Protein AF-A0A9R1UCQ1-F1 (afdb_monomer)

Structure (mmCIF, N/CA/C/O backbone):
data_AF-A0A9R1UCQ1-F1
#
_entry.id   AF-A0A9R1UCQ1-F1
#
loop_
_atom_site.group_PDB
_atom_site.id
_atom_site.type_symbol
_atom_site.label_atom_id
_atom_site.label_alt_id
_atom_site.label_comp_id
_atom_site.label_asym_id
_atom_site.label_entity_id
_atom_site.label_seq_id
_atom_site.pdbx_PDB_ins_code
_atom_site.Cartn_x
_atom_site.Cartn_y
_atom_site.Cartn_z
_atom_site.occupancy
_atom_site.B_iso_or_equiv
_atom_site.auth_seq_id
_atom_site.auth_comp_id
_atom_site.auth_asym_id
_atom_site.auth_atom_id
_atom_site.pdbx_PDB_model_num
ATOM 1 N N . MET A 1 1 ? -27.120 -21.779 1.676 1.00 59.72 1 MET A N 1
ATOM 2 C CA . MET A 1 1 ? -26.169 -20.753 1.210 1.00 59.72 1 MET A CA 1
ATOM 3 C C . MET A 1 1 ? -25.758 -19.970 2.433 1.00 59.72 1 MET A C 1
ATOM 5 O O . MET A 1 1 ? -26.632 -19.374 3.053 1.00 59.72 1 MET A O 1
ATOM 9 N N . ASP A 1 2 ? -24.491 -20.037 2.820 1.00 79.06 2 ASP A N 1
ATOM 10 C CA . ASP A 1 2 ? -23.986 -19.223 3.922 1.00 79.06 2 ASP A CA 1
ATOM 11 C C . ASP A 1 2 ? -23.854 -17.773 3.457 1.00 79.06 2 ASP A C 1
ATOM 13 O O . ASP A 1 2 ? -23.303 -17.497 2.391 1.00 79.06 2 ASP A O 1
ATOM 17 N N . CYS A 1 3 ? -24.409 -16.843 4.234 1.00 79.50 3 CYS A N 1
ATOM 18 C CA . CYS A 1 3 ? -24.223 -15.419 3.990 1.00 79.50 3 CYS A CA 1
ATOM 19 C C . CYS A 1 3 ? -22.744 -15.077 4.239 1.00 79.50 3 CYS A C 1
ATOM 21 O O . CYS A 1 3 ? -22.217 -15.468 5.288 1.00 79.50 3 CYS A O 1
ATOM 23 N N . PRO A 1 4 ? -22.058 -14.369 3.323 1.00 87.38 4 PRO A N 1
ATOM 24 C CA . PRO A 1 4 ? -20.658 -14.020 3.516 1.00 87.38 4 PRO A CA 1
ATOM 25 C C . PRO A 1 4 ? -20.494 -13.200 4.796 1.00 87.38 4 PRO A C 1
ATOM 27 O O . PRO A 1 4 ? -21.203 -12.215 5.013 1.00 87.38 4 PRO A O 1
ATOM 30 N N . ARG A 1 5 ? -19.549 -13.613 5.644 1.00 91.69 5 ARG A N 1
ATOM 31 C CA . ARG A 1 5 ? -19.181 -12.884 6.858 1.00 91.69 5 ARG A CA 1
ATOM 32 C C . ARG A 1 5 ? -18.074 -11.902 6.522 1.00 91.69 5 ARG A C 1
ATOM 34 O O . ARG A 1 5 ? -16.952 -12.294 6.223 1.00 91.69 5 ARG A O 1
ATOM 41 N N . TYR A 1 6 ? -18.405 -10.623 6.575 1.00 92.56 6 TYR A N 1
ATOM 42 C CA . TYR A 1 6 ? -17.470 -9.528 6.366 1.00 92.56 6 TYR A CA 1
ATOM 43 C C . TYR A 1 6 ? -17.607 -8.458 7.449 1.00 92.56 6 TYR A C 1
ATOM 45 O O . TYR A 1 6 ? -18.651 -8.311 8.102 1.00 92.56 6 TYR A O 1
ATOM 53 N N . LYS A 1 7 ? -16.526 -7.696 7.603 1.00 93.75 7 LYS A N 1
ATOM 54 C CA . LYS A 1 7 ? -16.483 -6.451 8.364 1.00 93.75 7 LYS A CA 1
ATOM 55 C C . LYS A 1 7 ? -16.201 -5.296 7.408 1.00 93.75 7 LYS A C 1
ATOM 57 O O . LYS A 1 7 ? -15.527 -5.489 6.401 1.00 93.75 7 LYS A O 1
ATOM 62 N N . VAL A 1 8 ? -16.693 -4.103 7.729 1.00 94.31 8 VAL A N 1
ATOM 63 C CA . VAL A 1 8 ? -16.345 -2.868 7.004 1.00 94.31 8 VAL A CA 1
ATOM 64 C C . VAL A 1 8 ? -15.704 -1.908 7.986 1.00 94.31 8 VAL A C 1
ATOM 66 O O . VAL A 1 8 ? -16.271 -1.656 9.046 1.00 94.31 8 VAL A O 1
ATOM 69 N N . VAL A 1 9 ? -14.536 -1.381 7.633 1.00 93.75 9 VAL A N 1
ATOM 70 C CA . VAL A 1 9 ? -13.827 -0.372 8.422 1.00 93.75 9 VAL A CA 1
ATOM 71 C C . VAL A 1 9 ? -14.058 0.987 7.780 1.00 93.75 9 VAL A C 1
ATOM 73 O O . VAL A 1 9 ? -13.781 1.176 6.600 1.00 93.75 9 VAL A O 1
ATOM 76 N N . CYS A 1 10 ? -14.567 1.934 8.559 1.00 92.69 10 CYS A N 1
ATOM 77 C CA . CYS A 1 10 ? -14.768 3.312 8.140 1.00 92.69 10 CYS A CA 1
ATOM 78 C C . CYS A 1 10 ? -13.884 4.228 8.984 1.00 92.69 10 CYS A C 1
ATOM 80 O O . CYS A 1 10 ? -13.991 4.233 10.211 1.00 92.69 10 CYS A O 1
ATOM 82 N N . ILE A 1 11 ? -13.056 5.036 8.323 1.00 90.25 11 ILE A N 1
ATOM 83 C CA . ILE A 1 11 ? -12.346 6.156 8.942 1.00 90.25 11 ILE A CA 1
ATOM 84 C C . ILE A 1 11 ? -13.178 7.408 8.693 1.00 90.25 11 ILE A C 1
ATOM 86 O O . ILE A 1 11 ? -13.563 7.692 7.560 1.00 90.25 11 ILE A O 1
ATOM 90 N N . ARG A 1 12 ? -13.478 8.156 9.753 1.00 87.12 12 ARG A N 1
ATOM 91 C CA . ARG A 1 12 ? -14.235 9.406 9.651 1.00 87.12 12 ARG A CA 1
ATOM 92 C C . ARG A 1 12 ? -13.662 10.468 10.570 1.00 87.12 12 ARG A C 1
ATOM 94 O O . ARG A 1 12 ? -13.163 10.154 11.649 1.00 87.12 12 ARG A O 1
ATOM 101 N N . TYR A 1 13 ? -13.826 11.723 10.181 1.00 85.50 13 TYR A N 1
ATOM 102 C CA . TYR A 1 13 ? -13.602 12.850 11.077 1.00 85.50 13 TYR A CA 1
ATOM 103 C C . TYR A 1 13 ? -14.648 12.855 12.195 1.00 85.50 13 TYR A C 1
ATOM 105 O O . TYR A 1 13 ? -15.838 12.626 11.949 1.00 85.50 13 TYR A O 1
ATOM 113 N N . ILE A 1 14 ? -14.215 13.122 13.429 1.00 84.38 14 ILE A N 1
ATOM 114 C CA . ILE A 1 14 ? -15.131 13.277 14.568 1.00 84.38 14 ILE A CA 1
ATOM 115 C C . ILE A 1 14 ? -15.972 14.550 14.384 1.00 84.38 14 ILE A C 1
ATOM 117 O O . ILE A 1 14 ? -17.184 14.522 14.607 1.00 84.38 14 ILE A O 1
ATOM 121 N N . LYS A 1 15 ? -15.348 15.638 13.914 1.00 81.19 15 LYS A N 1
ATOM 122 C CA . LYS A 1 15 ? -15.995 16.886 13.479 1.00 81.19 15 LYS A CA 1
ATOM 123 C C . LYS A 1 15 ? -15.290 17.437 12.240 1.00 81.19 15 LYS A C 1
ATOM 125 O O . LYS A 1 15 ? -14.115 17.166 12.040 1.00 81.19 15 LYS A O 1
ATOM 130 N N . ARG A 1 16 ? -16.005 18.217 11.420 1.00 68.00 16 ARG A N 1
ATOM 131 C CA . ARG A 1 16 ? -15.508 18.711 10.118 1.00 68.00 16 ARG A CA 1
ATOM 132 C C . ARG A 1 16 ? -14.252 19.590 10.201 1.00 68.00 16 ARG A C 1
ATOM 134 O O . ARG A 1 16 ? -13.490 19.575 9.246 1.00 68.00 16 ARG A O 1
ATOM 141 N N . ASP A 1 17 ? -14.044 20.279 11.323 1.00 66.50 17 ASP A N 1
ATOM 142 C CA . ASP A 1 17 ? -12.921 21.210 11.532 1.00 66.50 17 ASP A CA 1
ATOM 143 C C . ASP A 1 17 ? -11.863 20.664 12.511 1.00 66.50 17 ASP A C 1
ATOM 145 O O . ASP A 1 17 ? -11.024 21.409 13.010 1.00 66.50 17 ASP A O 1
ATOM 149 N N . GLU A 1 18 ? -11.923 19.371 12.846 1.00 71.88 18 GLU A N 1
ATOM 150 C CA . GLU A 1 18 ? -10.945 18.722 13.722 1.00 71.88 18 GLU A CA 1
ATOM 151 C C . GLU A 1 18 ? -10.084 17.742 12.917 1.00 71.88 18 GLU A C 1
ATOM 153 O O . GLU A 1 18 ? -10.609 16.905 12.189 1.00 71.88 18 GLU A O 1
ATOM 158 N N . ASP A 1 19 ? -8.769 17.745 13.150 1.00 81.19 19 ASP A N 1
ATOM 159 C CA . ASP A 1 19 ? -7.838 16.752 12.583 1.00 81.19 19 ASP A CA 1
ATOM 160 C C . ASP A 1 19 ? -8.008 15.351 13.200 1.00 81.19 19 ASP A C 1
ATOM 162 O O . ASP A 1 19 ? -7.263 14.426 12.882 1.00 81.19 19 ASP A O 1
ATOM 166 N N . ARG A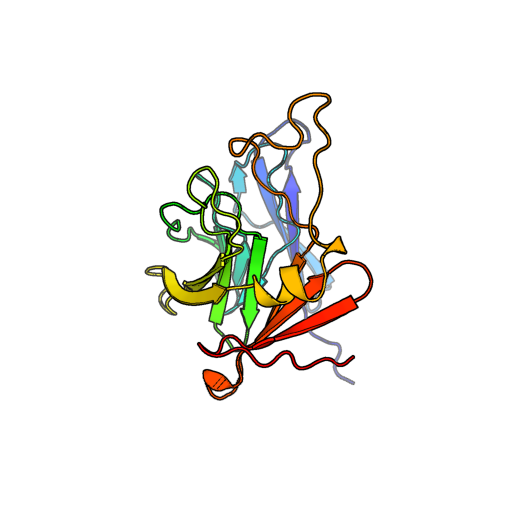 1 20 ? -8.971 15.176 14.116 1.00 86.19 20 ARG A N 1
ATOM 167 C CA . ARG A 1 20 ? -9.205 13.926 14.841 1.00 86.19 20 ARG A CA 1
ATOM 168 C C . ARG A 1 20 ? -10.111 12.994 14.051 1.00 86.19 20 ARG A C 1
ATOM 170 O O . ARG A 1 20 ? -11.291 13.277 13.818 1.00 86.19 20 ARG A O 1
ATOM 177 N N . LEU A 1 21 ? -9.568 11.830 13.733 1.00 88.81 21 LEU A N 1
ATOM 178 C CA . LEU A 1 21 ? -10.251 10.739 13.061 1.00 88.81 21 LEU A CA 1
ATOM 179 C C . LEU A 1 21 ? -10.580 9.624 14.051 1.00 88.81 21 LEU A C 1
ATOM 181 O O . LEU A 1 21 ? -9.853 9.382 15.014 1.00 88.81 21 LEU A O 1
ATOM 185 N N . GLN A 1 22 ? -11.685 8.937 13.791 1.00 91.44 22 GLN A N 1
ATOM 186 C CA . GLN A 1 22 ? -12.134 7.769 14.535 1.00 91.44 22 GLN A CA 1
ATOM 187 C C . GLN A 1 22 ? -12.465 6.632 13.575 1.00 91.44 22 GLN A C 1
ATOM 189 O O . GLN A 1 22 ? -12.891 6.859 12.438 1.00 91.44 22 GLN A O 1
ATOM 194 N N . ILE A 1 23 ? -12.316 5.406 14.072 1.00 93.62 23 ILE A N 1
ATOM 195 C CA . ILE A 1 23 ? -12.644 4.187 13.342 1.00 93.62 23 ILE A CA 1
ATOM 196 C C . ILE A 1 23 ? -14.018 3.661 13.766 1.00 93.62 23 ILE A C 1
ATOM 198 O O . ILE A 1 23 ? -14.345 3.581 14.951 1.00 93.62 23 ILE A O 1
ATOM 202 N N . GLN A 1 24 ? -14.825 3.273 12.783 1.00 94.56 24 GLN A N 1
ATOM 203 C CA . GLN A 1 24 ? -16.056 2.512 12.975 1.00 94.56 24 GLN A CA 1
ATOM 204 C C . GLN A 1 24 ? -15.962 1.178 12.243 1.00 94.56 24 GLN A C 1
ATOM 206 O O . GLN A 1 24 ? -15.415 1.104 11.144 1.00 94.56 24 GLN A O 1
ATOM 211 N N . ILE A 1 25 ? -16.516 0.134 12.851 1.00 95.75 25 ILE A N 1
ATOM 212 C CA . ILE A 1 25 ? -16.472 -1.228 12.330 1.00 95.75 25 ILE A CA 1
ATOM 213 C C . ILE A 1 25 ? -17.898 -1.754 12.219 1.00 95.75 25 ILE A C 1
ATOM 215 O O . ILE A 1 25 ? -18.600 -1.885 13.221 1.00 95.75 25 ILE A O 1
ATOM 219 N N . TYR A 1 26 ? -18.328 -2.071 11.006 1.00 95.94 26 TYR A N 1
ATOM 220 C CA . TYR A 1 26 ? -19.538 -2.848 10.766 1.00 95.94 26 TYR A CA 1
ATOM 221 C C . TYR A 1 26 ? -19.222 -4.336 10.867 1.00 95.94 26 TYR A C 1
ATOM 223 O O . TYR A 1 26 ? -18.186 -4.769 10.362 1.00 95.94 26 TYR A O 1
ATOM 231 N N . SER A 1 27 ? -20.132 -5.123 11.439 1.00 95.19 27 SER A N 1
ATOM 232 C CA . SER A 1 27 ? -20.116 -6.581 11.310 1.00 95.19 27 SER A CA 1
ATOM 233 C C . SER A 1 27 ? -21.415 -7.073 10.687 1.00 95.19 27 SER A C 1
ATOM 235 O O . SER A 1 27 ? -22.502 -6.803 11.200 1.00 95.19 27 SER A O 1
ATOM 237 N N . SER A 1 28 ? -21.291 -7.845 9.609 1.00 95.19 28 SER A N 1
ATOM 238 C CA . SER A 1 28 ? -22.416 -8.561 8.989 1.00 95.19 28 SER A CA 1
ATOM 239 C C . SER A 1 28 ? -23.053 -9.597 9.924 1.00 95.19 28 SER A C 1
ATOM 241 O O . SER A 1 28 ? -24.241 -9.872 9.794 1.00 95.19 28 SER A O 1
ATOM 243 N N . GLU A 1 29 ? -22.313 -10.123 10.907 1.00 93.69 29 GLU A N 1
ATOM 244 C CA . GLU A 1 29 ? -22.838 -11.100 11.874 1.00 93.69 29 GLU A CA 1
ATOM 245 C C . GLU A 1 29 ? -23.828 -10.470 12.856 1.00 93.69 29 GLU A C 1
ATOM 247 O O . GLU A 1 29 ? -24.812 -11.094 13.244 1.00 93.69 29 GLU A O 1
ATOM 252 N N . THR A 1 30 ? -23.574 -9.226 13.270 1.00 94.44 30 THR A N 1
ATOM 253 C CA . THR A 1 30 ? -24.441 -8.505 14.214 1.00 94.44 30 THR A CA 1
ATOM 254 C C . THR A 1 30 ? -25.385 -7.530 13.518 1.00 94.44 30 THR A C 1
ATOM 256 O O . THR A 1 30 ? -26.328 -7.048 14.146 1.00 94.44 30 THR A O 1
ATOM 259 N N . GLY A 1 31 ? -25.117 -7.204 12.250 1.00 94.94 31 GLY A N 1
ATOM 260 C CA . GLY A 1 31 ? -25.818 -6.179 11.482 1.00 94.94 31 GLY A CA 1
ATOM 261 C C . GLY A 1 31 ? -25.610 -4.761 12.021 1.00 94.94 31 GLY A C 1
ATOM 262 O O . GLY A 1 31 ? -26.415 -3.878 11.729 1.00 94.94 31 GLY A O 1
ATOM 263 N N . LYS A 1 32 ? -24.578 -4.529 12.843 1.00 96.56 32 LYS A N 1
ATOM 264 C CA . LYS A 1 32 ? -24.388 -3.276 13.586 1.00 96.56 32 LYS A CA 1
ATOM 265 C C . LYS A 1 32 ? -23.024 -2.655 13.331 1.00 96.56 32 LYS A C 1
ATOM 267 O O . LYS A 1 32 ? -22.027 -3.348 13.137 1.00 96.56 32 LYS A O 1
ATOM 272 N N . TRP A 1 33 ? -23.002 -1.328 13.406 1.00 97.06 33 TRP A N 1
ATOM 273 C CA . TRP A 1 33 ? -21.782 -0.541 13.517 1.00 97.06 33 TRP A CA 1
ATOM 274 C C . TRP A 1 33 ? -21.369 -0.423 14.983 1.00 97.06 33 TRP A C 1
ATOM 276 O O . TRP A 1 33 ? -22.188 -0.099 15.844 1.00 97.06 33 TRP A O 1
ATOM 286 N N . LYS A 1 34 ? -20.088 -0.652 15.252 1.00 95.50 34 LYS A N 1
ATOM 287 C CA . LYS A 1 34 ? -19.420 -0.363 16.518 1.00 95.50 34 LYS A CA 1
ATOM 288 C C . LYS A 1 34 ? -18.450 0.793 16.305 1.00 95.50 34 LYS A C 1
ATOM 290 O O . LYS A 1 34 ? -17.742 0.845 15.303 1.00 95.50 34 LYS A O 1
ATOM 295 N N . ILE A 1 35 ? -18.414 1.713 17.259 1.00 94.31 35 ILE A N 1
ATOM 296 C CA . ILE A 1 35 ? -17.400 2.762 17.315 1.00 94.31 35 ILE A CA 1
ATOM 297 C C . ILE A 1 35 ? -16.181 2.202 18.054 1.00 94.31 35 ILE A C 1
ATOM 299 O O . ILE A 1 35 ? -16.333 1.698 19.165 1.00 94.31 35 ILE A O 1
ATOM 303 N N . SER A 1 36 ? -14.998 2.278 17.444 1.00 92.12 36 SER A N 1
ATOM 304 C CA . SER A 1 36 ? -13.748 1.960 18.135 1.00 92.12 36 SER A CA 1
ATOM 305 C C . SER A 1 36 ? -13.384 3.092 19.097 1.00 92.12 36 SER A C 1
ATOM 307 O O . SER A 1 36 ? -13.617 4.272 18.813 1.00 92.12 36 SER A O 1
ATOM 309 N N . GLU A 1 37 ? -12.798 2.735 20.236 1.00 89.94 37 GLU A N 1
ATOM 310 C CA . GLU A 1 37 ? -12.305 3.705 21.221 1.00 89.94 37 GLU A CA 1
ATOM 311 C C . GLU A 1 37 ? -11.044 4.434 20.737 1.00 89.94 37 GLU A C 1
ATOM 313 O O . GLU A 1 37 ? -10.698 5.493 21.260 1.00 89.94 37 GLU A O 1
ATOM 318 N N . GLN A 1 38 ? -10.393 3.910 19.696 1.00 88.94 38 GLN A N 1
ATOM 319 C CA . GLN A 1 38 ? -9.224 4.531 19.098 1.00 88.94 38 GLN A CA 1
ATOM 320 C C . GLN A 1 38 ? -9.577 5.765 18.273 1.00 88.94 38 GLN A C 1
ATOM 322 O O . GLN A 1 38 ? -10.528 5.795 17.485 1.00 88.94 38 GLN A O 1
ATOM 327 N N . PHE A 1 39 ? -8.716 6.765 18.396 1.00 89.50 39 PHE A N 1
ATOM 328 C CA . PHE A 1 39 ? -8.699 7.949 17.558 1.00 89.50 39 PHE A CA 1
ATOM 329 C C . PHE A 1 39 ? -7.254 8.346 17.291 1.00 89.50 39 PHE A C 1
ATOM 331 O O . PHE A 1 39 ? -6.350 8.043 18.069 1.00 89.50 39 PHE A O 1
ATOM 338 N N . PHE A 1 40 ? -7.036 9.054 16.196 1.00 88.12 40 PHE A N 1
ATOM 339 C CA . PHE A 1 40 ? -5.729 9.591 15.853 1.00 88.12 40 PHE A CA 1
ATOM 340 C C . PHE A 1 40 ? -5.898 10.913 15.122 1.00 88.12 40 PHE A C 1
ATOM 342 O O . PHE A 1 40 ? -6.957 11.183 14.555 1.00 88.12 40 PHE A O 1
ATOM 349 N N . SER A 1 41 ? -4.869 11.747 15.178 1.00 86.81 41 SER A N 1
ATOM 350 C CA . SER A 1 41 ? -4.842 12.983 14.408 1.00 86.81 41 SER A CA 1
ATOM 351 C C . SER A 1 41 ? -4.176 12.721 13.067 1.00 86.81 41 SER A C 1
ATOM 353 O O . SER A 1 41 ? -3.159 12.037 13.039 1.00 86.81 41 SER A O 1
ATOM 355 N N . ALA A 1 42 ? -4.715 13.270 11.984 1.00 82.75 42 ALA A N 1
ATOM 356 C CA . ALA A 1 42 ? -4.025 13.331 10.703 1.00 82.75 42 ALA A CA 1
ATOM 357 C C . ALA A 1 42 ? -4.395 14.634 9.976 1.00 82.75 42 ALA A C 1
ATOM 359 O O . ALA A 1 42 ? -5.533 15.088 10.107 1.00 82.75 42 ALA A O 1
ATOM 360 N N . PRO A 1 43 ? -3.476 15.230 9.193 1.00 77.94 43 PRO A N 1
ATOM 361 C CA . PRO A 1 43 ? -3.765 16.435 8.418 1.00 77.94 43 PRO A CA 1
ATOM 362 C C . PRO A 1 43 ? -5.024 16.302 7.547 1.00 77.94 43 PRO A C 1
ATOM 364 O O . PRO A 1 43 ? -5.291 15.218 7.015 1.00 77.94 43 PRO A O 1
ATOM 367 N N . TYR A 1 44 ? -5.728 17.420 7.327 1.00 66.75 44 TYR A N 1
ATOM 368 C CA . TYR A 1 44 ? -7.034 17.548 6.645 1.00 66.75 44 TYR A CA 1
ATOM 369 C C . TYR A 1 44 ? -7.153 16.961 5.212 1.00 66.75 44 TYR A C 1
ATOM 371 O O . TYR A 1 44 ? -8.229 16.942 4.625 1.00 66.75 44 TYR A O 1
ATOM 379 N N . HIS A 1 45 ? -6.090 16.397 4.643 1.00 69.69 45 HIS A N 1
ATOM 380 C CA . HIS A 1 45 ? -6.100 15.748 3.325 1.00 69.69 45 HIS A CA 1
ATOM 381 C C . HIS A 1 45 ? -5.350 14.415 3.301 1.00 69.69 45 HIS A C 1
ATOM 383 O O . HIS A 1 45 ? -4.930 13.955 2.240 1.00 69.69 45 HIS A O 1
ATOM 389 N N . THR A 1 46 ? -5.142 13.802 4.467 1.00 77.19 46 THR A N 1
ATOM 390 C CA . THR A 1 46 ? -4.524 12.477 4.529 1.00 77.19 46 THR A CA 1
ATOM 391 C C . THR A 1 46 ? -5.453 11.466 3.872 1.00 77.19 46 THR A C 1
ATOM 393 O O . THR A 1 46 ? -6.611 11.322 4.267 1.00 77.19 46 THR A O 1
ATOM 396 N N . ASP A 1 47 ? -4.950 10.793 2.844 1.00 76.75 47 ASP A N 1
ATOM 397 C CA . ASP A 1 47 ? -5.730 9.839 2.074 1.00 76.75 47 ASP A CA 1
ATOM 398 C C . ASP A 1 47 ? -5.701 8.456 2.731 1.00 76.75 47 ASP A C 1
ATOM 400 O O . ASP A 1 47 ? -4.644 7.843 2.871 1.00 76.75 47 ASP A O 1
ATOM 404 N N . PHE A 1 48 ? -6.878 7.969 3.121 1.00 81.62 48 PHE A N 1
ATOM 405 C CA . PHE A 1 48 ? -7.077 6.633 3.688 1.00 81.62 48 PHE A CA 1
ATOM 406 C C . PHE A 1 48 ? -7.904 5.715 2.774 1.00 81.62 48 PHE A C 1
ATOM 408 O O . PHE A 1 48 ? -8.365 4.666 3.226 1.00 81.62 48 PHE A O 1
ATOM 415 N N . ARG A 1 49 ? -8.133 6.106 1.510 1.00 80.38 49 ARG A N 1
ATOM 416 C CA . ARG A 1 49 ? -8.964 5.345 0.560 1.00 80.38 49 ARG A CA 1
ATOM 417 C C . ARG A 1 49 ? -8.327 4.015 0.157 1.00 80.38 49 ARG A C 1
ATOM 419 O O . ARG A 1 49 ? -9.036 3.024 0.034 1.00 80.38 49 ARG A O 1
ATOM 426 N N . GLU A 1 50 ? -7.003 3.986 0.038 1.00 83.75 50 GLU A N 1
ATOM 427 C CA . GLU A 1 50 ? -6.229 2.825 -0.423 1.00 83.75 50 GLU A CA 1
ATOM 428 C C . GLU A 1 50 ? -5.778 1.937 0.754 1.00 83.75 50 GLU A C 1
ATOM 430 O O . GLU A 1 50 ? -4.589 1.762 1.023 1.00 83.75 50 GLU A O 1
ATOM 435 N N . GLY A 1 51 ? -6.745 1.439 1.531 1.00 91.38 51 GLY A N 1
ATOM 436 C CA . GLY A 1 51 ? -6.489 0.527 2.649 1.00 91.38 51 GLY A CA 1
ATOM 437 C C . GLY A 1 51 ? -6.225 -0.910 2.185 1.00 91.38 51 GLY A C 1
ATOM 438 O O . GLY A 1 51 ? -6.980 -1.456 1.386 1.00 91.38 51 GLY A O 1
ATOM 439 N N . VAL A 1 52 ? -5.198 -1.553 2.739 1.00 95.12 52 VAL A N 1
ATOM 440 C CA . VAL A 1 52 ? -4.741 -2.898 2.356 1.00 95.12 52 VAL A CA 1
ATOM 441 C C . VAL A 1 52 ? -4.969 -3.891 3.494 1.00 95.12 52 VAL A C 1
ATOM 443 O O . VAL A 1 52 ? -4.446 -3.723 4.598 1.00 95.12 52 VAL A O 1
ATOM 446 N N . TYR A 1 53 ? -5.739 -4.948 3.240 1.00 95.44 53 TYR A N 1
ATOM 447 C CA . TYR A 1 53 ? -5.974 -6.004 4.224 1.00 95.44 53 TYR A CA 1
ATOM 448 C C . TYR A 1 53 ? -4.839 -7.033 4.218 1.00 95.44 53 TYR A C 1
ATOM 450 O O . TYR A 1 53 ? -4.533 -7.612 3.183 1.00 95.44 53 TYR A O 1
ATOM 458 N N . LEU A 1 54 ? -4.248 -7.294 5.385 1.00 95.94 54 LEU A N 1
ATOM 459 C CA . LEU A 1 54 ? -3.242 -8.338 5.587 1.00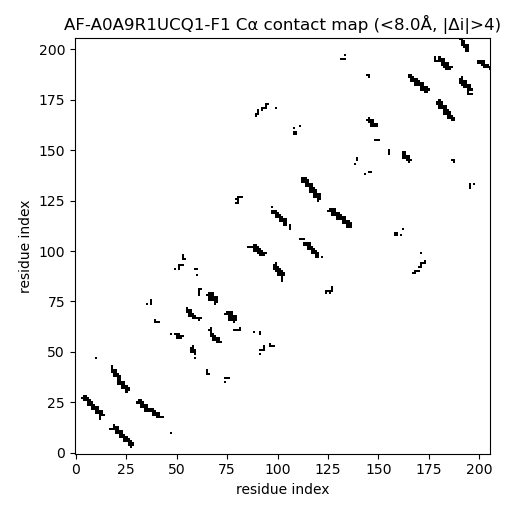 95.94 54 LEU A CA 1
ATOM 460 C C . LEU A 1 54 ? -3.237 -8.761 7.064 1.00 95.94 54 LEU A C 1
ATOM 462 O O . LEU A 1 54 ? -3.394 -7.911 7.934 1.00 95.94 54 LEU A O 1
ATOM 466 N N . HIS A 1 55 ? -3.064 -10.051 7.373 1.00 93.62 55 HIS A N 1
ATOM 467 C CA . HIS A 1 55 ? -2.917 -10.565 8.750 1.00 93.62 55 HIS A CA 1
ATOM 468 C C . HIS A 1 55 ? -3.923 -9.981 9.772 1.00 93.62 55 HIS A C 1
ATOM 470 O O . HIS A 1 55 ? -3.539 -9.512 10.842 1.00 93.62 55 HIS A O 1
ATOM 476 N N . HIS A 1 56 ? -5.219 -9.977 9.427 1.00 93.38 56 HIS A N 1
ATOM 477 C CA . HIS A 1 56 ? -6.301 -9.415 10.259 1.00 93.38 56 HIS A CA 1
ATOM 478 C C . HIS A 1 56 ? -6.129 -7.927 10.621 1.00 93.38 56 HIS A C 1
ATOM 480 O O . HIS A 1 56 ? -6.642 -7.446 11.635 1.00 93.38 56 HIS A O 1
ATOM 486 N N . ALA A 1 57 ? -5.436 -7.168 9.781 1.00 95.62 57 ALA A N 1
ATOM 487 C CA . ALA A 1 57 ? -5.257 -5.738 9.937 1.00 95.62 57 ALA A CA 1
ATOM 488 C C . ALA A 1 57 ? -5.487 -5.002 8.614 1.00 95.62 57 ALA A C 1
ATOM 490 O O . ALA A 1 57 ? -5.288 -5.551 7.530 1.00 95.62 57 ALA A O 1
ATOM 491 N N . ILE A 1 58 ? -5.910 -3.744 8.720 1.00 95.50 58 ILE A N 1
ATOM 492 C CA . ILE A 1 58 ? -5.978 -2.816 7.588 1.00 95.50 58 ILE A CA 1
ATOM 493 C C . ILE A 1 58 ? -4.761 -1.908 7.659 1.00 95.50 58 ILE A C 1
ATOM 495 O O . ILE A 1 58 ? -4.528 -1.297 8.698 1.00 95.50 58 ILE A O 1
ATOM 499 N N . HIS A 1 59 ? -4.003 -1.834 6.574 1.00 94.75 59 HIS A N 1
ATOM 500 C CA . HIS A 1 59 ? -2.780 -1.057 6.450 1.00 94.75 59 HIS A CA 1
ATOM 501 C C . HIS A 1 59 ? -3.002 0.117 5.508 1.00 94.75 59 HIS A C 1
ATOM 503 O O . HIS A 1 59 ? -3.731 0.014 4.527 1.00 94.75 59 HIS A O 1
ATOM 509 N N . TRP A 1 60 ? -2.310 1.209 5.776 1.00 91.94 60 TRP A N 1
ATOM 510 C CA . TRP A 1 60 ? -2.232 2.389 4.937 1.00 91.94 60 TRP A CA 1
ATOM 511 C C . TRP A 1 60 ? -0.769 2.734 4.711 1.00 91.94 60 TRP A C 1
ATOM 513 O O . TRP A 1 60 ? 0.121 2.325 5.466 1.00 91.94 60 TRP A O 1
ATOM 523 N N . VAL A 1 61 ? -0.534 3.516 3.666 1.00 87.94 61 VAL A N 1
ATOM 524 C CA . VAL A 1 61 ? 0.790 4.035 3.345 1.00 87.94 61 VAL A CA 1
ATOM 525 C C . VAL A 1 61 ? 1.391 4.737 4.571 1.00 87.94 61 VAL A C 1
ATOM 527 O O . VAL A 1 61 ? 0.736 5.610 5.153 1.00 87.94 61 VAL A O 1
ATOM 530 N N . PRO A 1 62 ? 2.643 4.414 4.951 1.00 82.69 62 PRO A N 1
ATOM 531 C CA . PRO A 1 62 ? 3.330 5.137 6.008 1.00 82.69 62 PRO A CA 1
ATOM 532 C C . PRO A 1 62 ? 3.379 6.638 5.708 1.00 82.69 62 PRO A C 1
ATOM 534 O O . PRO A 1 62 ? 3.893 7.062 4.673 1.00 82.69 62 PRO A O 1
ATOM 537 N N . SER A 1 63 ? 2.847 7.447 6.623 1.00 76.00 63 SER A N 1
ATOM 538 C CA . SER A 1 63 ? 2.889 8.909 6.555 1.00 76.00 63 SER A CA 1
ATOM 539 C C . SER A 1 63 ? 3.404 9.479 7.873 1.00 76.00 63 SER A C 1
ATOM 541 O O . SER A 1 63 ? 3.229 8.880 8.936 1.00 76.00 63 SER A O 1
ATOM 543 N N . ASN A 1 64 ? 4.096 10.619 7.803 1.00 70.88 64 ASN A N 1
ATOM 544 C CA . ASN A 1 64 ? 4.796 11.189 8.954 1.00 70.88 64 ASN A CA 1
ATOM 545 C C . ASN A 1 64 ? 3.845 11.414 10.139 1.00 70.88 64 ASN A C 1
ATOM 547 O O . ASN A 1 64 ? 2.969 12.271 10.083 1.00 70.88 64 ASN A O 1
ATOM 551 N N . GLY A 1 65 ? 4.071 10.662 11.221 1.00 69.94 65 GLY A N 1
ATOM 552 C CA . GLY A 1 65 ? 3.381 10.827 12.502 1.00 69.94 65 GLY A CA 1
ATOM 553 C C . GLY A 1 65 ? 2.023 10.131 12.628 1.00 69.94 65 GLY A C 1
ATOM 554 O O . GLY A 1 65 ? 1.461 10.152 13.721 1.00 69.94 65 GLY A O 1
ATOM 555 N N . ASN A 1 66 ? 1.516 9.474 11.578 1.00 77.69 66 ASN A N 1
ATOM 556 C CA . ASN A 1 66 ? 0.201 8.830 11.610 1.00 77.69 66 ASN A CA 1
ATOM 557 C C . ASN A 1 66 ? 0.306 7.307 11.781 1.00 77.69 66 ASN A C 1
ATOM 559 O O . ASN A 1 66 ? 1.224 6.684 11.233 1.00 77.69 66 ASN A O 1
ATOM 563 N N . PRO A 1 67 ? -0.650 6.677 12.487 1.00 76.00 67 PRO A N 1
ATOM 564 C CA . PRO A 1 67 ? -0.775 5.229 12.488 1.00 76.00 67 PRO A CA 1
ATOM 565 C C . PRO A 1 67 ? -0.892 4.686 11.067 1.00 76.00 67 PRO A C 1
ATOM 567 O O . PRO A 1 67 ? -1.597 5.235 10.224 1.00 76.00 67 PRO A O 1
ATOM 570 N N . CYS A 1 68 ? -0.191 3.590 10.819 1.00 83.75 68 CYS A N 1
ATOM 571 C CA . CYS A 1 68 ? -0.073 2.989 9.499 1.00 83.75 68 CYS A CA 1
ATOM 572 C C . CYS A 1 68 ? -0.920 1.723 9.371 1.00 83.75 68 CYS A C 1
ATOM 574 O O . CYS A 1 68 ? -1.149 1.274 8.259 1.00 83.75 68 CYS A O 1
ATOM 576 N N . TYR A 1 69 ? -1.373 1.118 10.472 1.00 93.62 69 TYR A N 1
ATOM 577 C CA . TYR A 1 69 ? -2.309 -0.000 10.396 1.00 93.62 69 TYR A CA 1
ATOM 578 C C . TYR A 1 69 ? -3.174 -0.150 11.647 1.00 93.62 69 TYR A C 1
ATOM 580 O O . TYR A 1 69 ? -2.807 0.281 12.743 1.00 93.62 69 TYR A O 1
ATOM 588 N N . PHE A 1 70 ? -4.337 -0.768 11.464 1.00 95.00 70 PHE A N 1
ATOM 589 C CA . PHE A 1 70 ? -5.332 -1.037 12.492 1.00 95.00 70 PHE A CA 1
ATOM 590 C C . PHE A 1 70 ? -5.574 -2.542 12.613 1.00 95.00 70 PHE A C 1
ATOM 592 O O . PHE A 1 70 ? -6.039 -3.175 11.662 1.00 95.00 70 PHE A O 1
ATOM 599 N N . LYS A 1 71 ? -5.273 -3.115 13.782 1.00 95.38 71 LYS A N 1
ATOM 600 C CA . LYS A 1 71 ? -5.535 -4.527 14.089 1.00 95.38 71 LYS A CA 1
ATOM 601 C C . LYS A 1 71 ? -7.018 -4.733 14.373 1.00 95.38 71 LYS A C 1
ATOM 603 O O . LYS A 1 71 ? -7.554 -4.115 15.285 1.00 95.38 71 LYS A O 1
ATOM 608 N N . LEU A 1 72 ? -7.671 -5.630 13.640 1.00 93.25 72 LEU A N 1
ATOM 609 C CA . LEU A 1 72 ? -9.112 -5.876 13.779 1.00 93.25 72 LEU A CA 1
ATOM 610 C C . LEU A 1 72 ? -9.471 -6.702 15.016 1.00 93.25 72 LEU A C 1
ATOM 612 O O . LEU A 1 72 ? -10.601 -6.603 15.490 1.00 93.25 72 LEU A O 1
ATOM 616 N N . ASP A 1 73 ? -8.537 -7.514 15.512 1.00 92.00 73 ASP A N 1
ATOM 617 C CA . ASP A 1 73 ? -8.768 -8.405 16.654 1.00 92.00 73 ASP A CA 1
ATOM 618 C C . ASP A 1 73 ? -8.656 -7.659 17.988 1.00 92.00 73 ASP A C 1
ATOM 620 O O . ASP A 1 73 ? -9.477 -7.849 18.882 1.00 92.00 73 ASP A O 1
ATOM 624 N N . THR A 1 74 ? -7.652 -6.786 18.109 1.00 93.69 74 THR A N 1
ATOM 625 C CA . THR A 1 74 ? -7.389 -6.002 19.326 1.00 93.69 74 THR A CA 1
ATOM 626 C C . THR A 1 74 ? -7.908 -4.568 19.251 1.00 93.69 74 THR A C 1
ATOM 628 O O . THR A 1 74 ? -7.878 -3.865 20.254 1.00 93.69 74 THR A O 1
ATOM 631 N N . GLU A 1 75 ? -8.384 -4.129 18.081 1.00 93.38 75 GLU A N 1
ATOM 632 C CA . GLU A 1 75 ? -8.776 -2.742 17.805 1.00 93.38 75 GLU A CA 1
ATOM 633 C C . GLU A 1 75 ? -7.664 -1.740 18.161 1.00 93.38 75 GLU A C 1
ATOM 635 O O . GLU A 1 75 ? -7.892 -0.696 18.768 1.00 93.38 75 GLU A O 1
ATOM 640 N N . GLU A 1 76 ? -6.425 -2.060 17.780 1.00 93.81 76 GLU A N 1
ATOM 641 C CA . GLU A 1 76 ? -5.250 -1.236 18.066 1.00 93.81 76 GLU A CA 1
ATOM 642 C C . GLU A 1 76 ? -4.694 -0.556 16.820 1.00 93.81 76 GLU A C 1
ATOM 644 O O . GLU A 1 76 ? -4.472 -1.195 15.789 1.00 93.81 76 GLU A O 1
ATOM 649 N N . LEU A 1 77 ? -4.380 0.731 16.958 1.00 93.25 77 LEU A N 1
ATOM 650 C CA . LEU A 1 77 ? -3.600 1.484 15.983 1.00 93.25 77 LEU A CA 1
ATOM 651 C C . LEU A 1 77 ? -2.107 1.275 16.219 1.00 93.25 77 LEU A C 1
ATOM 653 O O . LEU A 1 77 ? -1.621 1.353 17.350 1.00 93.25 77 LEU A O 1
ATOM 657 N N . LYS A 1 78 ? -1.373 1.011 15.142 1.00 93.62 78 LYS A N 1
ATOM 658 C CA . LYS A 1 78 ? 0.064 0.739 15.164 1.00 93.62 78 LYS A CA 1
ATOM 659 C C . LYS A 1 78 ? 0.768 1.478 14.028 1.00 93.62 78 LYS A C 1
ATOM 661 O O . LYS A 1 78 ? 0.148 1.926 13.064 1.00 93.62 78 LYS A O 1
ATOM 666 N N . PHE A 1 79 ? 2.083 1.595 14.151 1.00 91.69 79 PHE A N 1
ATOM 667 C CA . PHE A 1 79 ? 2.941 2.297 13.202 1.00 91.69 79 PHE A CA 1
ATOM 668 C C . PHE A 1 79 ? 3.790 1.308 12.412 1.00 91.69 79 PHE A C 1
ATOM 670 O O . PHE A 1 79 ? 4.159 0.254 12.929 1.00 91.69 79 PHE A O 1
ATOM 677 N N . LEU A 1 80 ? 4.109 1.674 11.174 1.00 90.56 80 LEU A N 1
ATOM 678 C CA . LEU A 1 80 ? 5.116 0.999 10.367 1.00 90.56 80 LEU A CA 1
ATOM 679 C C . LEU A 1 80 ? 6.402 1.829 10.364 1.00 90.56 80 LEU A C 1
ATOM 681 O O . LEU A 1 80 ? 6.330 3.061 10.434 1.00 90.56 80 LEU A O 1
ATOM 685 N N . PRO A 1 81 ? 7.575 1.188 10.245 1.00 89.94 81 PRO A N 1
ATOM 686 C CA . PRO A 1 81 ? 8.798 1.917 9.958 1.00 89.94 81 PRO A CA 1
ATOM 687 C C . PRO A 1 81 ? 8.652 2.667 8.626 1.00 89.94 81 PRO A C 1
ATOM 689 O O . PRO A 1 81 ? 8.030 2.175 7.683 1.00 89.94 81 PRO A O 1
ATOM 692 N N . SER A 1 82 ? 9.224 3.867 8.547 1.00 85.56 82 SER A N 1
ATOM 693 C CA . SER A 1 82 ? 9.273 4.628 7.296 1.00 85.56 82 SER A CA 1
ATOM 694 C C . SER A 1 82 ? 10.387 4.101 6.389 1.00 85.56 82 SER A C 1
ATOM 696 O O . SER A 1 82 ? 11.416 3.622 6.873 1.00 85.56 82 SER A O 1
ATOM 698 N N . VAL A 1 83 ? 10.209 4.206 5.071 1.00 82.88 83 VAL A N 1
ATOM 699 C CA . VAL A 1 83 ? 11.266 3.892 4.103 1.00 82.88 83 VAL A CA 1
ATOM 700 C C . VAL A 1 83 ? 12.100 5.150 3.870 1.00 82.88 83 VAL A C 1
ATOM 702 O O . VAL A 1 83 ? 11.622 6.134 3.307 1.00 82.88 83 VAL A O 1
ATOM 705 N N . VAL A 1 84 ? 13.364 5.128 4.297 1.00 77.88 84 VAL A N 1
ATOM 706 C CA . VAL A 1 84 ? 14.274 6.274 4.143 1.00 77.88 84 VAL A CA 1
ATOM 707 C C . VAL A 1 84 ? 14.414 6.657 2.667 1.00 77.88 84 VAL A C 1
ATOM 709 O O . VAL A 1 84 ? 14.666 5.809 1.813 1.00 77.88 84 VAL A O 1
ATOM 712 N N . GLY A 1 85 ? 14.276 7.951 2.372 1.00 73.88 85 GLY A N 1
ATOM 713 C CA . GLY A 1 85 ? 14.443 8.499 1.023 1.00 73.88 85 GLY A CA 1
ATOM 714 C C . GLY A 1 85 ? 13.240 8.308 0.096 1.00 73.88 85 GLY A C 1
ATOM 715 O O . GLY A 1 85 ? 13.279 8.784 -1.038 1.00 73.88 85 GLY A O 1
ATOM 716 N N . VAL A 1 86 ? 12.163 7.671 0.564 1.00 77.81 86 VAL A N 1
ATOM 717 C CA . VAL A 1 86 ? 10.916 7.542 -0.192 1.00 77.81 86 VAL A CA 1
ATOM 718 C C . VAL A 1 86 ? 9.923 8.605 0.265 1.00 77.81 86 VAL A C 1
ATOM 720 O O . VAL A 1 86 ? 9.471 8.595 1.404 1.00 77.81 86 VAL A O 1
ATOM 723 N N . ASN A 1 87 ? 9.553 9.498 -0.652 1.00 69.31 87 ASN A N 1
ATOM 724 C CA . ASN A 1 87 ? 8.450 10.440 -0.479 1.00 69.31 87 ASN A CA 1
ATOM 725 C C . ASN A 1 87 ? 7.382 10.137 -1.532 1.00 69.31 87 ASN A C 1
ATOM 727 O O . ASN A 1 87 ? 7.676 10.213 -2.721 1.00 69.31 87 ASN A O 1
ATOM 731 N N . GLY A 1 88 ? 6.161 9.819 -1.092 1.00 76.81 88 GLY A N 1
ATOM 732 C CA . GLY A 1 88 ? 5.024 9.565 -1.981 1.00 76.81 88 GLY A CA 1
ATOM 733 C C . GLY A 1 88 ? 5.168 8.266 -2.783 1.00 76.81 88 GLY A C 1
ATOM 734 O O . GLY A 1 88 ? 5.528 8.322 -3.960 1.00 76.81 88 GLY A O 1
ATOM 735 N N . PRO A 1 89 ? 4.919 7.089 -2.177 1.00 87.31 89 PRO A N 1
ATOM 736 C CA . PRO A 1 89 ? 4.876 5.849 -2.940 1.00 87.31 89 PRO A CA 1
ATOM 737 C C . PRO A 1 89 ? 3.772 5.910 -3.995 1.00 87.31 89 PRO A C 1
ATOM 739 O O . PRO A 1 89 ? 2.713 6.493 -3.777 1.00 87.31 89 PRO A O 1
ATOM 742 N N . ILE A 1 90 ? 4.039 5.296 -5.142 1.00 90.25 90 ILE A N 1
ATOM 743 C CA . ILE A 1 90 ? 3.108 5.257 -6.276 1.00 90.25 90 ILE A CA 1
ATOM 744 C C . ILE A 1 90 ? 2.173 4.047 -6.219 1.00 90.25 90 ILE A C 1
ATOM 746 O O . ILE A 1 90 ? 1.182 4.013 -6.938 1.00 90.25 90 ILE A O 1
ATOM 750 N N . TYR A 1 91 ? 2.503 3.059 -5.385 1.00 94.06 91 TYR A N 1
ATOM 751 C CA . TYR A 1 91 ? 1.663 1.905 -5.091 1.00 94.06 91 TYR A CA 1
ATOM 752 C C . TYR A 1 91 ? 1.980 1.368 -3.694 1.00 94.06 91 TYR A C 1
ATOM 754 O O . TYR A 1 91 ? 3.137 1.377 -3.253 1.00 94.06 91 TYR A O 1
ATOM 762 N N . PHE A 1 92 ? 0.943 0.874 -3.027 1.00 94.56 92 PHE A N 1
ATOM 763 C CA . PHE A 1 92 ? 1.008 0.165 -1.760 1.00 94.56 92 PHE A CA 1
ATOM 764 C C . PHE A 1 92 ? -0.077 -0.906 -1.759 1.00 94.56 92 PHE A C 1
ATOM 766 O O . PHE A 1 92 ? -1.246 -0.590 -1.959 1.00 94.56 92 PHE A O 1
ATOM 773 N N . GLY A 1 93 ? 0.306 -2.161 -1.567 1.00 95.94 93 GLY A N 1
ATOM 774 C CA . GLY A 1 93 ? -0.615 -3.276 -1.750 1.00 95.94 93 GLY A CA 1
ATOM 775 C C . GLY A 1 93 ? -0.081 -4.581 -1.196 1.00 95.94 93 GLY A C 1
ATOM 776 O O . GLY A 1 93 ? 1.071 -4.679 -0.770 1.00 95.94 93 GLY A O 1
ATOM 777 N N . GLU A 1 94 ? -0.949 -5.580 -1.165 1.00 96.38 94 GLU A N 1
ATOM 778 C CA . GLU A 1 94 ? -0.656 -6.911 -0.653 1.00 96.38 94 GLU A CA 1
ATOM 779 C C . GLU A 1 94 ? -0.704 -7.918 -1.796 1.00 96.38 94 GLU A C 1
ATOM 781 O O . GLU A 1 94 ? -1.571 -7.844 -2.661 1.00 96.38 94 GLU A O 1
ATOM 786 N N . SER A 1 95 ? 0.236 -8.862 -1.790 1.00 96.31 95 SER A N 1
ATOM 787 C CA . SER A 1 95 ? 0.162 -10.037 -2.648 1.00 96.31 95 SER A CA 1
ATOM 788 C C . SER A 1 95 ? 0.807 -11.248 -1.974 1.00 96.31 95 SER A C 1
ATOM 790 O O . SER A 1 95 ? 2.008 -11.250 -1.688 1.00 96.31 95 SER A O 1
ATOM 792 N N . ARG A 1 96 ? 0.021 -12.321 -1.821 1.00 94.75 96 ARG A N 1
ATOM 793 C CA . ARG A 1 96 ? 0.405 -13.626 -1.247 1.00 94.75 96 ARG A CA 1
ATOM 794 C C . ARG A 1 96 ? 0.949 -13.565 0.187 1.00 94.75 96 ARG A C 1
ATOM 796 O O . ARG A 1 96 ? 1.905 -14.255 0.521 1.00 94.75 96 ARG A O 1
ATOM 803 N N . GLY A 1 97 ? 0.340 -12.757 1.042 1.00 95.12 97 GLY A N 1
ATOM 804 C CA . GLY A 1 97 ? 0.734 -12.563 2.436 1.00 95.12 97 GLY A CA 1
ATOM 805 C C . GLY A 1 97 ? 1.860 -11.546 2.630 1.00 95.12 97 GLY A C 1
ATOM 806 O O . GLY A 1 97 ? 2.361 -11.406 3.744 1.00 95.12 97 GLY A O 1
ATOM 807 N N . HIS A 1 98 ? 2.259 -10.833 1.575 1.00 95.62 98 HIS A N 1
ATOM 808 C CA . HIS A 1 98 ? 3.367 -9.882 1.612 1.00 95.62 98 HIS A CA 1
ATOM 809 C C . HIS A 1 98 ? 2.899 -8.477 1.260 1.00 95.62 98 HIS A C 1
ATOM 811 O O . HIS A 1 98 ? 2.217 -8.270 0.256 1.00 95.62 98 HIS A O 1
ATOM 817 N N . LEU A 1 99 ? 3.306 -7.506 2.075 1.00 96.62 99 LEU A N 1
ATOM 818 C CA . LEU A 1 99 ? 3.017 -6.095 1.858 1.00 96.62 99 LEU A CA 1
ATOM 819 C C . LEU A 1 99 ? 4.142 -5.453 1.041 1.00 96.62 99 LEU A C 1
ATOM 821 O O . LEU A 1 99 ? 5.314 -5.521 1.423 1.00 96.62 99 LEU A O 1
ATOM 825 N N . HIS A 1 100 ? 3.772 -4.799 -0.053 1.00 95.81 100 HIS A N 1
ATOM 826 C CA . HIS A 1 100 ? 4.685 -4.169 -0.994 1.00 95.81 100 HIS A CA 1
ATOM 827 C C . HIS A 1 100 ? 4.457 -2.663 -1.053 1.00 95.81 100 HIS A C 1
ATOM 829 O O . HIS A 1 100 ? 3.331 -2.171 -0.978 1.00 95.81 100 HIS A O 1
ATOM 835 N N . LEU A 1 101 ? 5.547 -1.932 -1.252 1.00 94.88 101 LEU A N 1
ATOM 836 C CA . LEU A 1 101 ? 5.548 -0.501 -1.503 1.00 94.88 101 LEU A CA 1
ATOM 837 C C . LEU A 1 101 ? 6.408 -0.231 -2.734 1.00 94.88 101 LEU A C 1
ATOM 839 O O . LEU A 1 101 ? 7.565 -0.645 -2.788 1.00 94.88 101 LEU A O 1
ATOM 843 N N . VAL A 1 102 ? 5.863 0.485 -3.714 1.00 94.50 102 VAL A N 1
ATOM 844 C CA . VAL A 1 102 ? 6.606 0.882 -4.916 1.00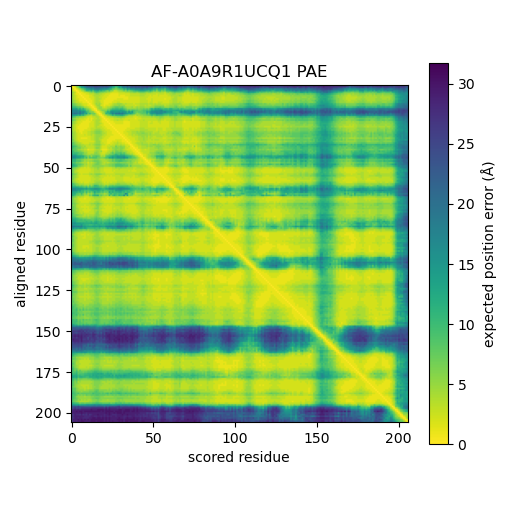 94.50 102 VAL A CA 1
ATOM 845 C C . VAL A 1 102 ? 6.826 2.382 -4.897 1.00 94.50 102 VAL A C 1
ATOM 847 O O . VAL A 1 102 ? 5.902 3.165 -4.669 1.00 94.50 102 VAL A O 1
ATOM 850 N N . SER A 1 103 ? 8.054 2.797 -5.176 1.00 91.88 103 SER A N 1
ATOM 851 C CA . SER A 1 103 ? 8.403 4.204 -5.327 1.00 91.88 103 SER A CA 1
ATOM 852 C C . SER A 1 103 ? 9.294 4.424 -6.536 1.00 91.88 103 SER A C 1
ATOM 854 O O . SER A 1 103 ? 10.055 3.552 -6.957 1.00 91.88 103 SER A O 1
ATOM 856 N N . ARG A 1 104 ? 9.200 5.620 -7.113 1.00 88.19 104 ARG A N 1
ATOM 857 C CA . ARG A 1 104 ? 10.124 6.050 -8.157 1.00 88.19 104 ARG A CA 1
ATOM 858 C C . ARG A 1 104 ? 11.470 6.375 -7.514 1.00 88.19 104 ARG A C 1
ATOM 860 O O . ARG A 1 104 ? 11.519 7.107 -6.526 1.00 88.19 104 ARG A O 1
ATOM 867 N N . LYS A 1 105 ? 12.565 5.873 -8.084 1.00 85.00 105 LYS A N 1
ATOM 868 C CA . LYS A 1 105 ? 13.904 6.330 -7.702 1.00 85.00 105 LYS A CA 1
ATOM 869 C C . LYS A 1 105 ? 14.056 7.794 -8.117 1.00 85.00 105 LYS A C 1
ATOM 871 O O . LYS A 1 105 ? 13.733 8.151 -9.251 1.00 85.00 105 LYS A O 1
ATOM 876 N N . TRP A 1 106 ? 14.574 8.633 -7.222 1.00 72.44 106 TRP A N 1
ATOM 877 C CA . TRP A 1 106 ? 14.983 9.975 -7.619 1.00 72.44 106 TRP A CA 1
ATOM 878 C C . TRP A 1 106 ? 16.133 9.885 -8.620 1.00 72.44 106 TRP A C 1
ATOM 880 O O . TRP A 1 106 ? 17.167 9.289 -8.328 1.00 72.44 106 TRP A O 1
ATOM 890 N N . ALA A 1 107 ? 15.900 10.422 -9.814 1.00 65.88 107 ALA A N 1
ATOM 891 C CA . ALA A 1 107 ? 16.900 10.515 -10.863 1.00 65.88 107 ALA A CA 1
ATOM 892 C C . ALA A 1 107 ? 17.777 11.747 -10.617 1.00 65.88 107 ALA A C 1
ATOM 894 O O . ALA A 1 107 ? 17.269 12.787 -10.173 1.00 65.88 107 ALA A O 1
ATOM 895 N N . ASP A 1 108 ? 19.068 11.643 -10.924 1.00 67.56 108 ASP A N 1
ATOM 896 C CA . ASP A 1 108 ? 19.940 12.812 -10.913 1.00 67.56 108 ASP A CA 1
ATOM 897 C C . ASP A 1 108 ? 19.522 13.787 -12.026 1.00 67.56 108 ASP A C 1
ATOM 899 O O . ASP A 1 108 ? 18.881 13.421 -13.018 1.00 67.56 108 ASP A O 1
ATOM 903 N N . ARG A 1 109 ? 19.837 15.079 -11.859 1.00 61.78 109 ARG A N 1
ATOM 904 C CA . ARG A 1 109 ? 19.445 16.107 -12.838 1.00 61.78 109 ARG A CA 1
ATOM 905 C C . ARG A 1 109 ? 19.979 15.755 -14.230 1.00 61.78 109 ARG A C 1
ATOM 907 O O . ARG A 1 109 ? 21.185 15.637 -14.415 1.00 61.78 109 ARG A O 1
ATOM 914 N N . GLY A 1 110 ? 19.075 15.653 -15.203 1.00 58.78 110 GLY A N 1
ATOM 915 C CA . GLY A 1 110 ? 19.384 15.315 -16.594 1.00 58.78 110 GLY A CA 1
ATOM 916 C C . GLY A 1 110 ? 19.304 13.824 -16.940 1.00 58.78 110 GLY A C 1
ATOM 917 O O . GLY A 1 110 ? 19.308 13.496 -18.127 1.00 58.78 110 GLY A O 1
ATOM 918 N N . GLU A 1 111 ? 19.167 12.921 -15.963 1.00 65.69 111 GLU A N 1
ATOM 919 C CA . GLU A 1 111 ? 18.957 11.498 -16.244 1.00 65.69 111 GLU A CA 1
ATOM 920 C C . GLU A 1 111 ? 17.548 11.249 -16.798 1.00 65.69 111 GLU A C 1
ATOM 922 O O . GLU A 1 111 ? 16.533 11.670 -16.235 1.00 65.69 111 GLU A O 1
ATOM 927 N N . ARG A 1 112 ? 17.480 10.535 -17.926 1.00 70.94 112 ARG A N 1
ATOM 928 C CA . ARG A 1 112 ? 16.225 10.176 -18.608 1.00 70.94 112 ARG A CA 1
ATOM 929 C C . ARG A 1 112 ? 15.849 8.712 -18.357 1.00 70.94 112 ARG A C 1
ATOM 931 O O . ARG A 1 112 ? 15.357 8.054 -19.263 1.00 70.94 112 ARG A O 1
ATOM 938 N N . HIS A 1 113 ? 16.092 8.231 -17.140 1.00 80.00 113 HIS A N 1
ATOM 939 C CA . HIS A 1 113 ? 15.819 6.853 -16.734 1.00 80.00 113 HIS A CA 1
ATOM 940 C C . HIS A 1 113 ? 14.572 6.790 -15.844 1.00 80.00 113 HIS A C 1
ATOM 942 O O . HIS A 1 113 ? 14.397 7.611 -14.933 1.00 80.00 113 HIS A O 1
ATOM 948 N N . LEU A 1 114 ? 13.674 5.841 -16.110 1.00 86.06 114 LEU A N 1
ATOM 949 C CA . LEU A 1 114 ? 12.529 5.543 -15.252 1.00 86.06 114 LEU A CA 1
ATOM 950 C C . LEU A 1 114 ? 12.781 4.242 -14.496 1.00 86.06 114 LEU A C 1
ATOM 952 O O . LEU A 1 114 ? 12.410 3.165 -14.948 1.00 86.06 114 LEU A O 1
ATOM 956 N N . GLN A 1 115 ? 13.346 4.379 -13.298 1.00 90.06 115 GLN A N 1
ATOM 957 C CA . GLN A 1 115 ? 13.538 3.267 -12.376 1.00 90.06 115 GLN A CA 1
ATOM 958 C C . GLN A 1 115 ? 12.500 3.307 -11.246 1.00 90.06 115 GLN A C 1
ATOM 960 O O . GLN A 1 115 ? 12.304 4.339 -10.589 1.00 90.06 115 GLN A O 1
ATOM 965 N N . LEU A 1 116 ? 11.893 2.157 -10.964 1.00 91.94 116 LEU A N 1
ATOM 966 C CA . LEU A 1 116 ? 11.071 1.917 -9.783 1.0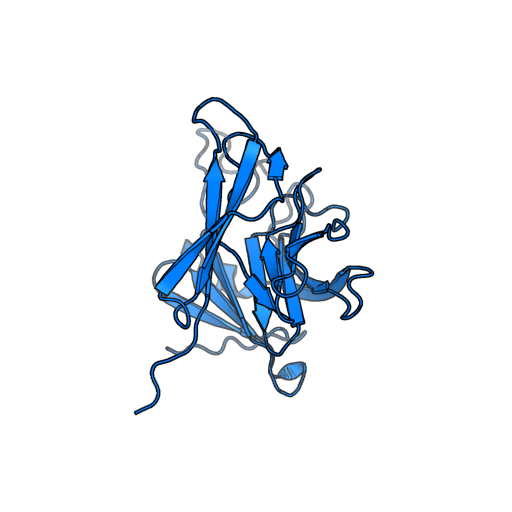0 91.94 116 LEU A CA 1
ATOM 967 C C . LEU A 1 116 ? 11.798 1.006 -8.794 1.00 91.94 116 LEU A C 1
ATOM 969 O O . LEU A 1 116 ? 12.451 0.035 -9.172 1.00 91.94 116 LEU A O 1
ATOM 973 N N . ASN A 1 117 ? 11.653 1.306 -7.512 1.00 93.12 117 ASN A N 1
ATOM 974 C CA . ASN A 1 117 ? 12.089 0.454 -6.418 1.00 93.12 117 ASN A CA 1
ATOM 975 C C . ASN A 1 117 ? 10.865 -0.215 -5.796 1.00 93.12 117 ASN A C 1
ATOM 977 O O . ASN A 1 117 ? 9.891 0.463 -5.467 1.00 93.12 117 ASN A O 1
ATOM 981 N N . VAL A 1 118 ? 10.937 -1.531 -5.612 1.00 94.31 118 VAL A N 1
ATOM 982 C CA . VAL A 1 118 ? 9.908 -2.319 -4.926 1.00 94.31 118 VAL A CA 1
ATOM 983 C C . VAL A 1 118 ? 10.461 -2.744 -3.574 1.00 94.31 118 VAL A C 1
ATOM 985 O O . VAL A 1 118 ? 11.450 -3.479 -3.504 1.00 94.31 118 VAL A O 1
ATOM 988 N N . TYR A 1 119 ? 9.828 -2.272 -2.510 1.00 95.00 119 TYR A N 1
ATOM 989 C CA . TYR A 1 119 ? 10.130 -2.634 -1.134 1.00 95.00 119 TYR A CA 1
ATOM 990 C C . TYR A 1 119 ? 9.111 -3.651 -0.635 1.00 95.00 119 TYR A C 1
ATOM 992 O O . TYR A 1 119 ? 7.927 -3.549 -0.949 1.00 95.00 119 TYR A O 1
ATOM 1000 N N . GLU A 1 120 ? 9.572 -4.602 0.165 1.00 95.00 120 GLU A N 1
ATOM 1001 C CA . GLU A 1 120 ? 8.730 -5.580 0.852 1.00 95.00 120 GLU A CA 1
ATOM 1002 C C . GLU A 1 120 ? 8.902 -5.409 2.366 1.00 95.00 120 GLU A C 1
ATOM 1004 O O . GLU A 1 120 ? 10.007 -5.148 2.856 1.00 95.00 120 GLU A O 1
ATOM 1009 N N . MET A 1 121 ? 7.793 -5.489 3.098 1.00 95.50 121 MET A N 1
ATOM 1010 C CA . MET A 1 121 ? 7.781 -5.469 4.560 1.00 95.50 121 MET A CA 1
ATOM 1011 C C . MET A 1 121 ? 8.160 -6.849 5.098 1.00 95.50 121 MET A C 1
ATOM 1013 O O . MET A 1 121 ? 7.632 -7.862 4.639 1.00 95.50 121 MET A O 1
ATOM 1017 N N . LEU A 1 122 ? 9.032 -6.892 6.105 1.00 95.44 122 LEU A N 1
ATOM 1018 C CA . LEU A 1 122 ? 9.296 -8.115 6.861 1.00 95.44 122 LEU A CA 1
ATOM 1019 C C . LEU A 1 122 ? 8.038 -8.564 7.620 1.00 95.44 122 LEU A C 1
ATOM 1021 O O . LEU A 1 122 ? 7.289 -7.742 8.141 1.00 95.44 122 LEU A O 1
ATOM 1025 N N . ASN A 1 123 ? 7.813 -9.875 7.720 1.00 91.81 123 ASN A N 1
ATOM 1026 C CA . ASN A 1 123 ? 6.587 -10.438 8.311 1.00 91.81 123 ASN A CA 1
ATOM 1027 C C . ASN A 1 123 ? 6.362 -10.051 9.784 1.00 91.81 123 ASN A C 1
ATOM 1029 O O . ASN A 1 123 ? 5.230 -10.058 10.264 1.00 91.81 123 ASN A O 1
ATOM 1033 N N . ASP A 1 124 ? 7.432 -9.733 10.509 1.00 92.69 124 ASP A N 1
ATOM 1034 C CA . ASP A 1 124 ? 7.406 -9.261 11.896 1.00 92.69 124 ASP A CA 1
ATOM 1035 C C . ASP A 1 124 ? 7.219 -7.739 12.015 1.00 92.69 124 ASP A C 1
ATOM 1037 O O . ASP A 1 124 ? 7.216 -7.197 13.120 1.00 92.69 124 ASP A O 1
ATOM 1041 N N . TYR A 1 125 ? 7.034 -7.054 10.883 1.00 92.94 125 TYR A N 1
ATOM 1042 C CA . TYR A 1 125 ? 6.873 -5.612 10.767 1.00 92.94 125 TYR A CA 1
ATOM 1043 C C . TYR A 1 125 ? 8.099 -4.797 11.215 1.00 92.94 125 TYR A C 1
ATOM 1045 O O . TYR A 1 125 ? 7.985 -3.591 11.458 1.00 92.94 125 TYR A O 1
ATOM 1053 N N . SER A 1 126 ? 9.282 -5.417 11.317 1.00 91.81 126 SER A N 1
ATOM 1054 C CA . SER A 1 126 ? 10.482 -4.756 11.844 1.00 91.81 126 SER A CA 1
ATOM 1055 C C . SER A 1 126 ? 11.122 -3.769 10.866 1.00 91.81 1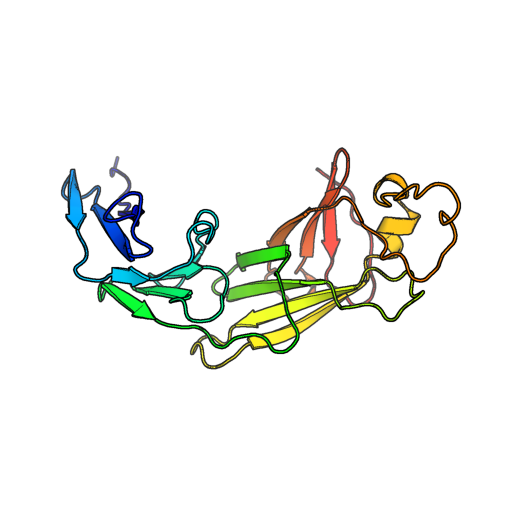26 SER A C 1
ATOM 1057 O O . SER A 1 126 ? 11.915 -2.920 11.275 1.00 91.81 126 SER A O 1
ATOM 1059 N N . GLY A 1 127 ? 10.826 -3.874 9.569 1.00 92.69 127 GLY A N 1
ATOM 1060 C CA . GLY A 1 127 ? 11.500 -3.076 8.555 1.00 92.69 127 GLY A CA 1
ATOM 1061 C C . GLY A 1 127 ? 11.085 -3.396 7.128 1.00 92.69 127 GLY A C 1
ATOM 1062 O O . GLY A 1 127 ? 10.538 -4.455 6.829 1.00 92.69 127 GLY A O 1
ATOM 1063 N N . TRP A 1 128 ? 11.411 -2.462 6.241 1.00 94.06 128 TRP A N 1
ATOM 1064 C CA . TRP A 1 128 ? 11.303 -2.629 4.797 1.00 94.06 128 TRP A CA 1
ATOM 1065 C C . TRP A 1 128 ? 12.655 -3.026 4.215 1.00 9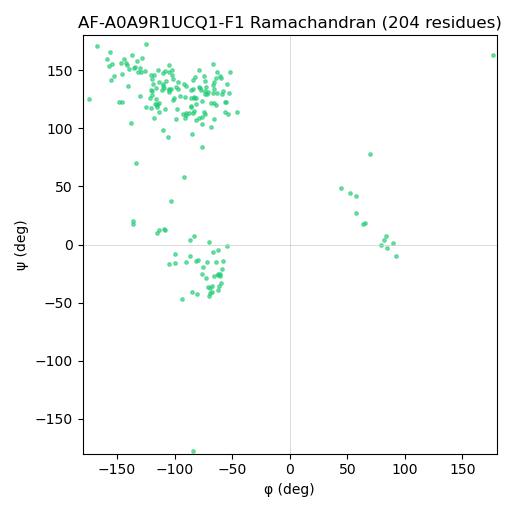4.06 128 TRP A C 1
ATOM 1067 O O . TRP A 1 128 ? 13.678 -2.439 4.576 1.00 94.06 128 TRP A O 1
ATOM 1077 N N . PHE A 1 129 ? 12.663 -3.946 3.255 1.00 93.31 129 PHE A N 1
ATOM 1078 C CA . PHE A 1 129 ? 13.849 -4.243 2.456 1.00 93.31 129 PHE A CA 1
ATOM 1079 C C . PHE A 1 129 ? 13.577 -4.013 0.971 1.00 93.31 129 PHE A C 1
ATOM 1081 O O . PHE A 1 129 ? 12.469 -4.220 0.480 1.00 93.31 129 PHE A O 1
ATOM 1088 N N . LEU A 1 130 ? 14.600 -3.555 0.247 1.00 93.38 130 LEU A N 1
ATOM 1089 C CA . LEU A 1 130 ? 14.523 -3.390 -1.201 1.00 93.38 130 LEU A CA 1
ATOM 1090 C C . LEU A 1 130 ? 14.584 -4.769 -1.861 1.00 93.38 130 LEU A C 1
ATOM 1092 O O . LEU A 1 130 ? 15.621 -5.429 -1.805 1.00 93.38 130 LEU A O 1
ATOM 1096 N N . LYS A 1 131 ? 13.495 -5.174 -2.508 1.00 92.94 131 LYS A N 1
ATOM 1097 C CA . LYS A 1 131 ? 13.387 -6.477 -3.162 1.00 92.94 131 LYS A CA 1
ATOM 1098 C C . LYS A 1 131 ? 13.755 -6.416 -4.640 1.00 92.94 131 LYS A C 1
ATOM 1100 O O . LYS A 1 131 ? 14.564 -7.217 -5.101 1.00 92.94 131 LYS A O 1
ATOM 1105 N N . TYR A 1 132 ? 13.221 -5.432 -5.365 1.00 92.69 132 TYR A N 1
ATOM 1106 C CA . TYR A 1 132 ? 13.474 -5.273 -6.799 1.00 92.69 132 TYR A CA 1
ATOM 1107 C C . TYR A 1 132 ? 13.842 -3.836 -7.168 1.00 92.69 132 TYR A C 1
ATOM 1109 O O . TYR A 1 132 ? 13.361 -2.871 -6.571 1.00 92.69 132 TYR A O 1
ATOM 1117 N N . ARG A 1 133 ? 14.674 -3.718 -8.206 1.00 92.50 133 ARG A N 1
ATOM 1118 C CA . ARG A 1 133 ? 14.883 -2.494 -8.986 1.00 92.50 133 ARG A CA 1
ATOM 1119 C C . ARG A 1 133 ? 14.392 -2.781 -10.395 1.00 92.50 133 ARG A C 1
ATOM 1121 O O . ARG A 1 133 ? 14.868 -3.731 -11.012 1.00 92.50 133 ARG A O 1
ATOM 1128 N N . VAL A 1 134 ? 13.423 -2.005 -10.853 1.00 91.31 134 VAL A N 1
ATOM 1129 C CA . VAL A 1 134 ? 12.694 -2.242 -12.097 1.00 91.31 134 VAL A CA 1
ATOM 1130 C C . VAL A 1 134 ? 12.951 -1.059 -13.015 1.00 91.31 134 VAL A C 1
ATOM 1132 O O . VAL A 1 134 ? 12.473 0.042 -12.749 1.00 91.31 134 VAL A O 1
ATOM 1135 N N . GLU A 1 135 ? 13.720 -1.284 -14.073 1.00 91.31 135 GLU A N 1
ATOM 1136 C CA . GLU A 1 135 ? 13.945 -0.290 -15.123 1.00 91.31 135 GLU A CA 1
ATOM 1137 C C . GLU A 1 135 ? 12.787 -0.355 -16.117 1.00 91.31 135 GLU A C 1
ATOM 1139 O O . GLU A 1 135 ? 12.473 -1.434 -16.616 1.00 91.31 135 GLU A O 1
ATOM 1144 N N . LEU A 1 136 ? 12.145 0.777 -16.400 1.00 90.00 136 LEU A N 1
ATOM 1145 C CA . LEU A 1 136 ? 11.017 0.888 -17.333 1.00 90.00 136 LEU A CA 1
ATOM 1146 C C . LEU A 1 136 ? 11.390 1.621 -18.630 1.00 90.00 136 LEU A C 1
ATOM 1148 O O . LEU A 1 136 ? 10.507 1.990 -19.403 1.00 90.00 136 LEU A O 1
ATOM 1152 N N . ASP A 1 137 ? 12.678 1.827 -18.899 1.00 87.88 137 ASP A N 1
ATOM 1153 C CA . ASP A 1 137 ? 13.148 2.546 -20.091 1.00 87.88 137 ASP A CA 1
ATOM 1154 C C . ASP A 1 137 ? 12.696 1.881 -21.398 1.00 87.88 137 ASP A C 1
ATOM 1156 O O . ASP A 1 137 ? 12.377 2.557 -22.376 1.00 87.88 137 ASP A O 1
ATOM 1160 N N . GLU A 1 138 ? 12.584 0.552 -21.411 1.00 88.44 138 GLU A N 1
ATOM 1161 C CA . GLU A 1 138 ? 12.030 -0.184 -22.550 1.00 88.44 138 GLU A CA 1
ATOM 1162 C C . GLU A 1 138 ? 10.572 0.195 -22.831 1.00 88.44 138 GLU A C 1
ATOM 1164 O O . GLU A 1 138 ? 10.180 0.304 -23.994 1.00 88.44 138 GLU A O 1
ATOM 1169 N N . LEU A 1 139 ? 9.776 0.469 -21.788 1.00 88.75 139 LEU A N 1
ATOM 1170 C CA . LEU A 1 139 ? 8.416 0.978 -21.959 1.00 88.75 139 LEU A CA 1
ATOM 1171 C C . LEU A 1 139 ? 8.419 2.403 -22.501 1.00 88.75 139 LEU A C 1
ATOM 1173 O O . LEU A 1 139 ? 7.582 2.708 -23.341 1.00 88.75 139 LEU A O 1
ATOM 1177 N N . LEU A 1 140 ? 9.358 3.259 -22.085 1.00 86.75 140 LEU A N 1
ATOM 1178 C CA . LEU A 1 140 ? 9.473 4.617 -22.630 1.00 86.75 140 LEU A CA 1
ATOM 1179 C C . LEU A 1 140 ? 9.791 4.599 -24.131 1.00 86.75 140 LEU A C 1
ATOM 1181 O O . LEU A 1 140 ? 9.225 5.386 -24.888 1.00 86.75 140 LEU A O 1
ATOM 1185 N N . ASN A 1 141 ? 10.648 3.671 -24.564 1.00 86.81 141 ASN A N 1
ATOM 1186 C CA . ASN A 1 141 ? 10.993 3.489 -25.973 1.00 86.81 141 ASN A CA 1
ATOM 1187 C C . ASN A 1 141 ? 9.828 2.904 -26.784 1.00 86.81 141 ASN A C 1
ATOM 1189 O O . ASN A 1 141 ? 9.542 3.376 -27.884 1.00 86.81 141 ASN A O 1
ATOM 1193 N N . ALA A 1 142 ? 9.145 1.887 -26.250 1.00 91.06 142 ALA A N 1
ATOM 1194 C CA . ALA A 1 142 ? 8.015 1.241 -26.918 1.00 91.06 142 ALA A CA 1
ATOM 1195 C C . ALA A 1 142 ? 6.745 2.111 -26.925 1.00 91.06 142 ALA A C 1
ATOM 1197 O O . ALA A 1 142 ? 5.924 2.007 -27.838 1.00 91.06 142 ALA A O 1
ATOM 1198 N N . TYR A 1 143 ? 6.586 2.973 -25.918 1.00 90.62 143 TYR A N 1
ATOM 1199 C CA . TYR A 1 143 ? 5.408 3.808 -25.704 1.00 90.62 143 TYR A CA 1
ATOM 1200 C C . TYR A 1 143 ? 5.779 5.267 -25.389 1.00 90.62 143 TYR A C 1
ATOM 1202 O O . TYR A 1 143 ? 5.526 5.750 -24.279 1.00 90.62 143 TYR A O 1
ATOM 1210 N N . PRO A 1 144 ? 6.298 6.027 -26.373 1.00 87.81 144 PRO A N 1
ATOM 1211 C CA . PRO A 1 144 ? 6.701 7.418 -26.167 1.00 87.81 144 PRO A CA 1
ATOM 1212 C C . PRO A 1 144 ? 5.572 8.335 -25.676 1.00 87.81 144 PRO A C 1
ATOM 1214 O O . PRO A 1 144 ? 5.842 9.365 -25.065 1.00 87.81 144 PRO A O 1
ATOM 1217 N N . GLN A 1 145 ? 4.300 7.961 -25.875 1.00 86.88 145 GLN A N 1
ATOM 1218 C CA . GLN A 1 145 ? 3.139 8.686 -25.346 1.00 86.88 145 GLN A CA 1
ATOM 1219 C C . GLN A 1 145 ? 3.061 8.702 -23.812 1.00 86.88 145 GLN A C 1
ATOM 1221 O O . GLN A 1 145 ? 2.299 9.485 -23.245 1.00 86.88 145 GLN A O 1
ATOM 1226 N N . MET A 1 146 ? 3.825 7.843 -23.129 1.00 87.12 146 MET A N 1
ATOM 1227 C CA . MET A 1 146 ? 4.002 7.921 -21.680 1.00 87.12 146 MET A CA 1
ATOM 1228 C C . MET A 1 146 ? 4.744 9.196 -21.274 1.00 87.12 146 MET A C 1
ATOM 1230 O O . MET A 1 146 ? 4.550 9.672 -20.163 1.00 87.12 146 MET A O 1
ATOM 1234 N N . ILE A 1 147 ? 5.586 9.767 -22.135 1.00 85.06 147 ILE A N 1
ATOM 1235 C CA . ILE A 1 147 ? 6.398 10.939 -21.808 1.00 85.06 147 ILE A CA 1
ATOM 1236 C C . ILE A 1 147 ? 5.507 12.184 -21.833 1.00 85.06 147 ILE A C 1
ATOM 1238 O O . ILE A 1 147 ? 5.084 12.646 -22.893 1.00 85.06 147 ILE A O 1
ATOM 1242 N N . GLN A 1 148 ? 5.240 12.768 -20.663 1.00 73.94 148 GLN A N 1
ATOM 1243 C CA . GLN A 1 148 ? 4.598 14.076 -20.596 1.00 73.94 148 GLN A CA 1
ATOM 1244 C C . GLN A 1 148 ? 5.650 15.145 -20.880 1.00 73.94 148 GLN A C 1
ATOM 1246 O O . GLN A 1 148 ? 6.531 15.421 -20.065 1.00 73.94 148 GLN A O 1
ATOM 1251 N N . THR A 1 149 ? 5.560 15.777 -22.048 1.00 61.78 149 THR A N 1
ATOM 1252 C CA . THR A 1 149 ? 6.352 16.976 -22.320 1.00 61.78 149 THR A CA 1
ATOM 1253 C C . THR A 1 149 ? 5.715 18.145 -21.578 1.00 61.78 149 THR A C 1
ATOM 1255 O O . THR A 1 149 ? 4.694 18.676 -22.020 1.00 61.78 149 THR A O 1
ATOM 1258 N N . ILE A 1 150 ? 6.301 18.571 -20.456 1.00 59.28 150 ILE A N 1
ATOM 1259 C CA . ILE A 1 150 ? 5.990 19.899 -19.927 1.00 59.28 150 ILE A CA 1
ATOM 1260 C C . ILE A 1 150 ? 6.587 20.890 -20.924 1.00 59.28 150 ILE A C 1
ATOM 1262 O O . ILE A 1 150 ? 7.795 21.116 -20.932 1.00 59.28 150 ILE A O 1
ATOM 1266 N N . LYS A 1 151 ? 5.743 21.453 -21.792 1.00 53.62 151 LYS A N 1
ATOM 1267 C CA . LYS A 1 151 ? 6.152 22.549 -22.667 1.00 53.62 151 LYS A CA 1
ATOM 1268 C C . LYS A 1 151 ? 6.213 23.837 -21.850 1.00 53.62 151 LYS A C 1
ATOM 1270 O O . LYS A 1 151 ? 5.232 24.576 -21.780 1.00 53.62 151 LYS A O 1
ATOM 1275 N N . VAL A 1 152 ? 7.325 24.078 -21.162 1.00 56.84 152 VAL A N 1
ATOM 1276 C CA . VAL A 1 152 ? 7.587 25.399 -20.585 1.00 56.84 152 VAL A CA 1
ATOM 1277 C C . VAL A 1 152 ? 8.140 26.250 -21.716 1.00 56.84 152 VAL A C 1
ATOM 1279 O O . VAL A 1 152 ? 9.284 26.057 -22.113 1.00 56.84 152 VAL A O 1
ATOM 1282 N N . ILE A 1 153 ? 7.343 27.192 -22.230 1.00 53.94 153 ILE A N 1
ATOM 1283 C CA . ILE A 1 153 ? 7.735 28.078 -23.340 1.00 53.94 153 ILE A CA 1
ATOM 1284 C C . ILE A 1 153 ? 9.154 28.627 -23.093 1.00 53.94 153 ILE A C 1
ATOM 1286 O O . ILE A 1 153 ? 9.388 29.364 -22.137 1.00 53.94 153 ILE A O 1
ATOM 1290 N N . GLY A 1 154 ? 10.104 28.233 -23.950 1.00 56.38 154 GLY A N 1
ATOM 1291 C CA . GLY A 1 154 ? 11.513 28.644 -23.881 1.00 56.38 154 GLY A CA 1
ATOM 1292 C C . GLY A 1 154 ? 12.453 27.757 -23.048 1.00 56.38 154 GLY A C 1
ATOM 1293 O O . GLY A 1 154 ? 13.636 28.076 -22.964 1.00 56.38 154 GLY A O 1
ATOM 1294 N N . ARG A 1 155 ? 11.977 26.657 -22.445 1.00 55.22 155 ARG A N 1
ATOM 1295 C CA . ARG A 1 155 ? 12.780 25.703 -21.646 1.00 55.22 155 ARG A CA 1
ATOM 1296 C C . ARG A 1 155 ? 12.481 24.229 -21.932 1.00 55.22 155 ARG A C 1
ATOM 1298 O O . ARG A 1 155 ? 12.882 23.367 -21.162 1.00 55.22 155 ARG A O 1
ATOM 1305 N N . ASP A 1 156 ? 11.849 23.919 -23.060 1.00 55.38 156 ASP A N 1
ATOM 1306 C CA . ASP A 1 156 ? 11.476 22.545 -23.449 1.00 55.38 156 ASP A CA 1
ATOM 1307 C C . ASP A 1 156 ? 12.669 21.563 -23.542 1.00 55.38 156 ASP A C 1
ATOM 1309 O O . ASP A 1 156 ? 12.474 20.350 -23.602 1.00 55.38 156 ASP A O 1
ATOM 1313 N N . GLN A 1 157 ? 13.906 22.076 -23.553 1.00 56.94 157 GLN A N 1
ATOM 1314 C CA . GLN A 1 157 ? 15.152 21.301 -23.561 1.00 56.94 157 GLN A CA 1
ATOM 1315 C C . GLN A 1 157 ? 16.006 21.485 -22.294 1.00 56.94 157 GLN A C 1
ATOM 1317 O O . GLN A 1 157 ? 17.155 21.052 -22.277 1.00 56.94 157 GLN A O 1
ATOM 1322 N N . ASP A 1 158 ? 15.488 22.130 -21.245 1.00 60.31 158 ASP A N 1
ATOM 1323 C CA . ASP A 1 158 ? 16.219 22.329 -19.992 1.00 60.31 158 ASP A CA 1
ATOM 1324 C C . ASP A 1 158 ? 16.292 21.000 -19.207 1.00 60.31 158 ASP A C 1
ATOM 1326 O O . ASP A 1 158 ? 15.265 20.517 -18.715 1.00 60.31 158 ASP A O 1
ATOM 1330 N N . PRO A 1 159 ? 17.486 20.391 -19.054 1.00 58.59 159 PRO A N 1
ATOM 1331 C CA . PRO A 1 159 ? 17.656 19.121 -18.347 1.00 58.59 159 PRO A CA 1
ATOM 1332 C C . PRO A 1 159 ? 17.354 19.216 -16.841 1.00 58.59 159 PRO A C 1
ATOM 1334 O O . PRO A 1 159 ? 17.346 18.195 -16.153 1.00 58.59 159 PRO A O 1
ATOM 1337 N N . SER A 1 160 ? 17.104 20.420 -16.309 1.00 59.00 160 SER A N 1
ATOM 1338 C CA . SER A 1 160 ? 16.657 20.624 -14.931 1.00 59.00 160 SER A CA 1
ATOM 1339 C C . SER A 1 160 ? 15.157 20.383 -14.713 1.00 59.00 160 SER A C 1
ATOM 1341 O O . SER A 1 160 ? 14.743 20.256 -13.559 1.00 59.00 160 SER A O 1
ATOM 1343 N N . ILE A 1 161 ? 14.343 20.281 -15.775 1.00 58.81 161 ILE A N 1
ATOM 1344 C CA . ILE A 1 161 ? 12.909 19.979 -15.661 1.00 58.81 161 ILE A CA 1
ATOM 1345 C C . ILE A 1 161 ? 12.720 18.460 -15.487 1.00 58.81 161 ILE A C 1
ATOM 1347 O O . ILE A 1 161 ? 13.107 17.693 -16.374 1.00 58.81 161 ILE 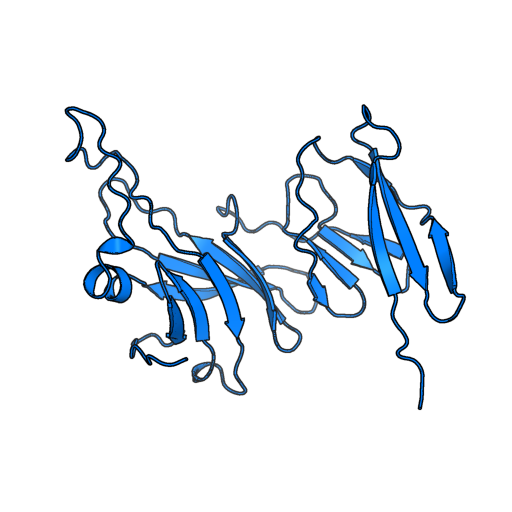A O 1
ATOM 1351 N N . PRO A 1 162 ? 12.103 17.988 -14.385 1.00 61.03 162 PRO A N 1
ATOM 1352 C CA . PRO A 1 162 ? 11.850 16.565 -14.190 1.00 61.03 162 PRO A CA 1
ATOM 1353 C C . PRO A 1 162 ? 10.911 16.028 -15.271 1.00 61.03 162 PRO A C 1
ATOM 1355 O O . PRO A 1 162 ? 9.827 16.573 -15.486 1.00 61.03 162 PRO A O 1
ATOM 1358 N N . GLN A 1 163 ? 11.285 14.921 -15.914 1.00 67.94 163 GLN A N 1
ATOM 1359 C CA . GLN A 1 163 ? 10.361 14.221 -16.803 1.00 67.94 163 GLN A CA 1
ATOM 1360 C C . GLN A 1 163 ? 9.230 13.589 -15.991 1.00 67.94 163 GLN A C 1
ATOM 1362 O O . GLN A 1 163 ? 9.456 12.770 -15.084 1.00 67.94 163 GLN A O 1
ATOM 1367 N N . LEU A 1 164 ? 8.010 13.987 -16.337 1.00 75.44 164 LEU A N 1
ATOM 1368 C CA . LEU A 1 164 ? 6.783 13.366 -15.873 1.00 75.44 164 LEU A CA 1
ATOM 1369 C C . LEU A 1 164 ? 6.403 12.261 -16.855 1.00 75.44 164 LEU A C 1
ATOM 1371 O O . LEU A 1 164 ? 6.477 12.436 -18.071 1.00 75.44 164 LEU A O 1
ATOM 1375 N N . TYR A 1 165 ? 5.994 11.120 -16.315 1.00 85.25 165 TYR A N 1
ATOM 1376 C CA . TYR A 1 165 ? 5.543 9.994 -17.116 1.00 85.25 165 TYR A CA 1
ATOM 1377 C C . TYR A 1 165 ? 4.103 9.672 -16.739 1.00 85.25 165 TYR A C 1
ATOM 1379 O O . TYR A 1 165 ? 3.765 9.604 -15.559 1.00 85.25 165 TYR A O 1
ATOM 1387 N N . ASN A 1 166 ? 3.255 9.487 -17.743 1.00 89.00 166 ASN A N 1
ATOM 1388 C CA . ASN A 1 166 ? 1.867 9.107 -17.579 1.00 89.00 166 ASN A CA 1
ATOM 1389 C C . ASN A 1 166 ? 1.770 7.585 -17.451 1.00 89.00 166 ASN A C 1
ATOM 1391 O O . ASN A 1 166 ? 1.772 6.876 -18.457 1.00 89.00 166 ASN A O 1
ATOM 1395 N N . TYR A 1 167 ? 1.737 7.092 -16.218 1.00 92.12 167 TYR A N 1
ATOM 1396 C CA . TYR A 1 167 ? 1.494 5.690 -15.898 1.00 92.12 167 TYR A CA 1
ATOM 1397 C C . TYR A 1 167 ? 0.948 5.562 -14.474 1.00 92.12 167 TYR A C 1
ATOM 1399 O O . TYR A 1 167 ? 1.023 6.495 -13.671 1.00 92.12 167 TYR A O 1
ATOM 1407 N N . SER A 1 168 ? 0.406 4.397 -14.143 1.00 92.94 168 SER A N 1
ATOM 1408 C CA . SER A 1 168 ? 0.023 4.034 -12.780 1.00 92.94 168 SER A CA 1
ATOM 1409 C C . SER A 1 168 ? 0.372 2.576 -12.532 1.00 92.94 168 SER A C 1
ATOM 1411 O O . SER A 1 168 ? 0.139 1.722 -13.386 1.00 92.94 168 SER A O 1
ATOM 1413 N N . VAL A 1 169 ? 0.949 2.288 -11.371 1.00 95.31 169 VAL A N 1
ATOM 1414 C CA . VAL A 1 169 ? 1.177 0.909 -10.937 1.00 95.31 169 VAL A CA 1
ATOM 1415 C C . VAL A 1 169 ? -0.112 0.430 -10.288 1.00 95.31 169 VAL A C 1
ATOM 1417 O O . VAL A 1 169 ? -0.520 0.979 -9.270 1.00 95.31 169 VAL A O 1
ATOM 1420 N N . LEU A 1 170 ? -0.772 -0.540 -10.916 1.00 95.69 170 LEU A N 1
ATOM 1421 C CA . LEU A 1 170 ? -2.038 -1.078 -10.424 1.00 95.69 170 LEU A CA 1
ATOM 1422 C C . LEU A 1 170 ? -1.813 -2.169 -9.387 1.00 95.69 170 LEU A C 1
ATOM 1424 O O . LEU A 1 170 ? -2.550 -2.231 -8.411 1.00 95.69 170 LEU A O 1
ATOM 1428 N N . ASP A 1 171 ? -0.824 -3.036 -9.622 1.00 96.12 171 ASP A N 1
ATOM 1429 C CA . ASP A 1 171 ? -0.553 -4.160 -8.732 1.00 96.12 171 ASP A CA 1
ATOM 1430 C C . ASP A 1 171 ? 0.884 -4.686 -8.832 1.00 96.12 171 ASP A C 1
ATOM 1432 O O . ASP A 1 171 ? 1.530 -4.590 -9.883 1.00 96.12 171 ASP A O 1
ATOM 1436 N N . VAL A 1 172 ? 1.360 -5.286 -7.740 1.00 96.62 172 VAL A N 1
ATOM 1437 C CA . VAL A 1 172 ? 2.557 -6.131 -7.694 1.00 96.62 172 VAL A CA 1
ATOM 1438 C C . VAL A 1 172 ? 2.096 -7.562 -7.459 1.00 96.62 172 VAL A C 1
ATOM 1440 O O . VAL A 1 172 ? 1.836 -7.973 -6.332 1.00 96.62 172 VAL A O 1
ATOM 1443 N N . VAL A 1 173 ? 2.016 -8.330 -8.542 1.00 96.25 173 VAL A N 1
ATOM 1444 C CA . VAL A 1 173 ? 1.495 -9.695 -8.517 1.00 96.25 173 VAL A CA 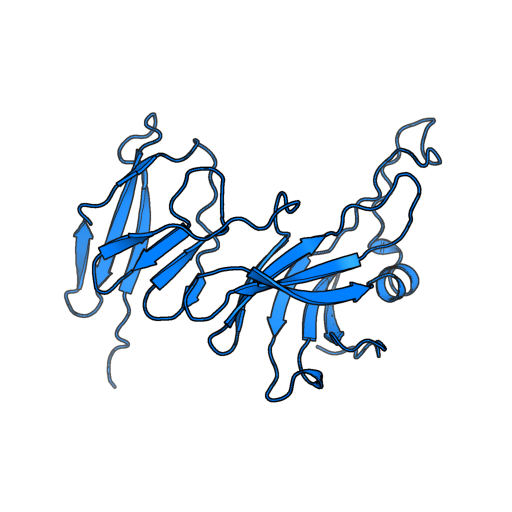1
ATOM 1445 C C . VAL A 1 173 ? 2.643 -10.661 -8.273 1.00 96.25 173 VAL A C 1
ATOM 1447 O O . VAL A 1 173 ? 3.493 -10.879 -9.143 1.00 96.25 173 VAL A O 1
ATOM 1450 N N . ARG A 1 174 ? 2.663 -11.249 -7.079 1.00 94.69 174 ARG A N 1
ATOM 1451 C CA . ARG A 1 174 ? 3.655 -12.251 -6.689 1.00 94.69 174 ARG A CA 1
ATOM 1452 C C . ARG A 1 174 ? 3.325 -13.609 -7.310 1.00 94.69 174 ARG A C 1
ATOM 1454 O O . ARG A 1 174 ? 2.179 -14.061 -7.248 1.00 94.69 174 ARG A O 1
ATOM 1461 N N . GLY A 1 175 ? 4.338 -14.250 -7.883 1.00 91.81 175 GLY A N 1
ATOM 1462 C CA . GLY A 1 175 ? 4.273 -15.635 -8.352 1.00 91.81 175 GLY A CA 1
ATOM 1463 C C . GLY A 1 175 ? 4.544 -16.659 -7.246 1.00 91.81 175 GLY A C 1
ATOM 1464 O O . GLY A 1 175 ? 4.688 -16.295 -6.075 1.00 91.81 175 GLY A O 1
ATOM 1465 N N . GLU A 1 176 ? 4.551 -17.949 -7.587 1.00 89.62 176 GLU A N 1
ATOM 1466 C CA . GLU A 1 176 ? 5.049 -18.997 -6.674 1.00 89.62 176 GLU A CA 1
ATOM 1467 C C . GLU A 1 176 ? 6.552 -18.869 -6.511 1.00 89.62 176 GLU A C 1
ATOM 1469 O O . GLU A 1 176 ? 7.067 -18.896 -5.392 1.00 89.62 176 GLU A O 1
ATOM 1474 N N . GLU A 1 177 ? 7.215 -18.610 -7.628 1.00 86.81 177 GLU A N 1
ATOM 1475 C CA . GLU A 1 177 ? 8.633 -18.324 -7.695 1.00 86.81 177 GLU A CA 1
ATOM 1476 C C . GLU A 1 177 ? 8.871 -16.819 -7.929 1.00 86.81 177 GLU A C 1
ATOM 1478 O O . GLU A 1 177 ? 8.023 -16.076 -8.440 1.00 86.81 177 GLU A O 1
ATOM 1483 N N . ASP A 1 178 ? 10.038 -16.322 -7.510 1.00 79.69 178 ASP A N 1
ATOM 1484 C CA . ASP A 1 178 ? 10.372 -14.894 -7.628 1.00 79.69 178 ASP A CA 1
ATOM 1485 C C . ASP A 1 178 ? 10.410 -14.424 -9.094 1.00 79.69 178 ASP A C 1
ATOM 1487 O O . ASP A 1 178 ? 10.189 -13.249 -9.387 1.00 79.69 178 ASP A O 1
ATOM 1491 N N . ASP A 1 179 ? 10.685 -15.333 -10.023 1.00 83.00 179 ASP A N 1
ATOM 1492 C CA . ASP A 1 179 ? 10.817 -15.088 -11.455 1.00 83.00 179 ASP A CA 1
ATOM 1493 C C . ASP A 1 179 ? 9.466 -15.017 -12.194 1.00 83.00 179 ASP A C 1
ATOM 1495 O O . ASP A 1 179 ? 9.412 -14.511 -13.320 1.00 83.00 179 ASP A O 1
ATOM 1499 N N . GLU A 1 180 ? 8.392 -15.468 -11.548 1.00 89.00 180 GLU A N 1
ATOM 1500 C CA . GLU A 1 180 ? 7.000 -15.337 -11.977 1.00 89.00 180 GLU A CA 1
ATOM 1501 C C . GLU A 1 180 ? 6.361 -14.015 -11.520 1.00 89.00 180 GLU A C 1
ATOM 1503 O O . GLU A 1 180 ? 5.262 -13.668 -11.961 1.00 89.00 180 GLU A O 1
ATOM 1508 N N . THR A 1 181 ? 7.039 -13.256 -10.654 1.00 93.25 181 THR A N 1
ATOM 1509 C CA . THR A 1 181 ? 6.534 -11.986 -10.117 1.00 93.25 181 THR A CA 1
ATOM 1510 C C . THR A 1 181 ? 6.558 -10.879 -11.177 1.00 93.25 181 THR A C 1
ATOM 1512 O O . THR A 1 181 ? 7.539 -10.689 -11.908 1.00 93.25 181 THR A O 1
ATOM 1515 N N . PHE A 1 182 ? 5.471 -10.110 -11.264 1.00 95.06 182 PHE A N 1
ATOM 1516 C CA . PHE A 1 182 ? 5.308 -9.043 -12.253 1.00 95.06 182 PHE A CA 1
ATOM 1517 C C . PHE A 1 182 ? 4.559 -7.827 -11.700 1.00 95.06 182 PHE A C 1
ATOM 1519 O O . PHE A 1 182 ? 3.819 -7.908 -10.724 1.00 95.06 182 PHE A O 1
ATOM 1526 N N . MET A 1 183 ? 4.737 -6.686 -12.361 1.00 95.75 183 MET A N 1
ATOM 1527 C CA . MET A 1 183 ? 3.969 -5.467 -12.138 1.00 95.75 183 MET A CA 1
ATOM 1528 C C . MET A 1 183 ? 2.843 -5.363 -13.167 1.00 95.75 183 MET A C 1
ATOM 1530 O O . MET A 1 183 ? 3.085 -5.533 -14.365 1.00 95.75 183 MET A O 1
ATOM 1534 N N . ALA A 1 184 ? 1.632 -5.037 -12.728 1.00 96.81 184 ALA A N 1
ATOM 1535 C CA . ALA A 1 184 ? 0.570 -4.577 -13.613 1.00 96.81 184 ALA A CA 1
ATOM 1536 C C . ALA A 1 184 ? 0.653 -3.049 -13.726 1.00 96.81 184 ALA A C 1
ATOM 1538 O O . ALA A 1 184 ? 0.433 -2.333 -12.749 1.00 96.81 184 ALA A O 1
ATOM 1539 N N . ILE A 1 185 ? 0.995 -2.541 -14.910 1.00 96.25 185 ILE A N 1
ATOM 1540 C CA . ILE A 1 185 ? 1.201 -1.109 -15.153 1.00 96.25 185 ILE A CA 1
ATOM 1541 C C . ILE A 1 185 ? 0.141 -0.611 -16.126 1.00 96.25 185 ILE A C 1
ATOM 1543 O O . ILE A 1 185 ? 0.070 -1.065 -17.267 1.00 96.25 185 ILE A O 1
ATOM 1547 N N . PHE A 1 186 ? -0.660 0.356 -15.695 1.00 95.44 186 PHE A N 1
ATOM 1548 C CA . PHE A 1 186 ? -1.516 1.117 -16.589 1.00 95.44 186 PHE A CA 1
ATOM 1549 C C . PHE A 1 186 ? -0.707 2.220 -17.262 1.00 95.44 186 PHE A C 1
ATOM 1551 O O . PHE A 1 186 ? -0.072 3.036 -16.596 1.00 95.44 186 PHE A O 1
ATOM 1558 N N . ILE A 1 187 ? -0.753 2.258 -18.586 1.00 93.25 187 ILE A N 1
ATOM 1559 C CA . ILE A 1 187 ? -0.216 3.341 -19.410 1.00 93.25 187 ILE A CA 1
ATOM 1560 C C . ILE A 1 187 ? -1.345 3.854 -20.321 1.00 93.25 187 ILE A C 1
ATOM 1562 O O . ILE A 1 187 ? -2.411 3.233 -20.375 1.00 93.25 187 ILE A O 1
ATOM 1566 N N . PRO A 1 188 ? -1.163 4.951 -21.080 1.00 91.81 188 PRO A N 1
ATOM 1567 C CA . PRO A 1 188 ? -2.228 5.485 -21.919 1.00 91.81 188 PRO A CA 1
ATOM 1568 C C . PRO A 1 188 ? -2.810 4.424 -22.866 1.00 91.81 188 PRO A C 1
ATOM 1570 O O . PRO A 1 188 ? -2.140 3.947 -23.784 1.00 91.81 188 PRO A O 1
ATOM 1573 N N . GLY A 1 189 ? -4.071 4.063 -22.612 1.00 90.56 189 GLY A N 1
ATOM 1574 C CA . GLY A 1 189 ? -4.866 3.148 -23.427 1.00 90.56 189 GLY A CA 1
ATOM 1575 C C . GLY A 1 189 ? -4.640 1.651 -23.199 1.00 90.56 189 GLY A C 1
ATOM 1576 O O . GLY A 1 189 ? -5.239 0.872 -23.936 1.00 90.56 189 GLY A O 1
ATOM 1577 N N . LYS A 1 190 ? -3.802 1.216 -22.243 1.00 93.62 190 LYS A N 1
ATOM 1578 C CA . LYS A 1 190 ? -3.582 -0.224 -21.991 1.00 93.62 190 LYS A CA 1
ATOM 1579 C C . LYS A 1 190 ? -3.036 -0.547 -20.601 1.00 93.62 190 LYS A C 1
ATOM 1581 O O . LYS A 1 190 ? -2.402 0.285 -19.957 1.00 93.62 190 LYS A O 1
ATOM 1586 N N . ILE A 1 191 ? -3.221 -1.799 -20.193 1.00 96.06 191 ILE A N 1
ATOM 1587 C CA . ILE A 1 191 ? -2.559 -2.402 -19.033 1.00 96.06 191 ILE A CA 1
ATOM 1588 C C . ILE A 1 191 ? -1.463 -3.336 -19.552 1.00 96.06 191 ILE A C 1
ATOM 1590 O O . ILE A 1 191 ? -1.684 -4.116 -20.476 1.00 96.06 191 ILE A O 1
ATOM 1594 N N . ILE A 1 192 ? -0.265 -3.235 -18.985 1.00 94.38 192 ILE A N 1
ATOM 1595 C CA . ILE A 1 192 ? 0.898 -4.042 -19.349 1.00 94.38 192 ILE A CA 1
ATOM 1596 C C . ILE A 1 192 ? 1.295 -4.905 -18.160 1.00 94.38 192 ILE A C 1
ATOM 1598 O O . ILE A 1 192 ? 1.419 -4.419 -17.037 1.00 94.38 192 ILE A O 1
ATOM 1602 N N . LYS A 1 193 ? 1.559 -6.180 -18.442 1.00 94.31 193 LYS A N 1
ATOM 1603 C CA . LYS A 1 193 ? 2.271 -7.083 -17.544 1.00 94.31 193 LYS A CA 1
ATOM 1604 C C . LYS A 1 193 ? 3.776 -6.876 -17.727 1.00 94.31 193 LYS A C 1
ATOM 1606 O O . LYS A 1 193 ? 4.313 -7.169 -18.794 1.00 94.31 193 LYS A O 1
ATOM 1611 N N . TYR A 1 194 ? 4.458 -6.385 -16.696 1.00 92.81 194 TYR A N 1
ATOM 1612 C CA . TYR A 1 194 ? 5.899 -6.132 -16.722 1.00 92.81 194 TYR A CA 1
ATOM 1613 C C . TYR A 1 194 ? 6.632 -7.062 -15.755 1.00 92.81 194 TYR A C 1
ATOM 1615 O O . TYR A 1 194 ? 6.431 -6.984 -14.547 1.00 92.81 194 TYR A O 1
ATOM 1623 N N . SER A 1 195 ? 7.459 -7.972 -16.272 1.00 90.50 195 SER A N 1
ATOM 1624 C CA . SER A 1 195 ? 8.207 -8.911 -15.425 1.00 90.50 195 SER A CA 1
ATOM 1625 C C . SER A 1 195 ? 9.230 -8.175 -14.558 1.00 90.50 195 SER A C 1
ATOM 1627 O O . SER A 1 195 ? 9.922 -7.282 -15.040 1.00 90.50 195 SER A O 1
ATOM 1629 N N . MET A 1 196 ? 9.367 -8.588 -13.295 1.00 83.75 196 MET A N 1
ATOM 1630 C CA . MET A 1 196 ? 10.372 -8.033 -12.378 1.00 83.75 196 MET A CA 1
ATOM 1631 C C . MET A 1 196 ? 11.764 -8.676 -12.542 1.00 83.75 196 MET A C 1
ATOM 1633 O O . MET A 1 196 ? 12.664 -8.420 -11.738 1.00 83.75 196 MET A O 1
ATOM 1637 N N . ARG A 1 197 ? 11.964 -9.532 -13.558 1.00 73.12 197 ARG A N 1
ATOM 1638 C CA . ARG A 1 197 ? 13.267 -10.144 -13.862 1.00 73.12 197 ARG A CA 1
ATOM 1639 C C . ARG A 1 197 ? 14.293 -9.071 -14.254 1.00 73.12 197 ARG A C 1
ATOM 1641 O O . ARG A 1 197 ? 13.969 -8.095 -14.919 1.00 73.12 197 ARG A O 1
ATOM 1648 N N . LYS A 1 198 ? 15.572 -9.313 -13.932 1.00 55.41 198 LYS A N 1
ATOM 1649 C CA . LYS A 1 198 ? 16.729 -8.476 -14.338 1.00 55.41 198 LYS A CA 1
ATOM 1650 C C . LYS A 1 198 ? 16.951 -8.387 -15.861 1.00 55.41 198 LYS A C 1
ATOM 1652 O O . LYS A 1 198 ? 17.851 -7.681 -16.299 1.00 55.41 198 LYS A O 1
ATOM 1657 N N . THR A 1 199 ? 16.176 -9.117 -16.654 1.00 41.62 199 THR A N 1
ATOM 1658 C CA . THR A 1 199 ? 16.153 -9.071 -18.118 1.00 41.62 199 THR A CA 1
ATOM 1659 C C . THR A 1 199 ? 14.689 -9.119 -18.532 1.00 41.62 199 THR A C 1
ATOM 1661 O O . THR A 1 199 ? 14.017 -10.140 -18.384 1.00 41.62 199 THR A O 1
ATOM 1664 N N . SER A 1 200 ? 14.167 -7.972 -18.941 1.00 42.41 200 SER A N 1
ATOM 1665 C CA . SER A 1 200 ? 12.774 -7.775 -19.315 1.00 42.41 200 SER A CA 1
ATOM 1666 C C . SER A 1 200 ? 12.469 -8.463 -20.647 1.00 42.41 200 SER A C 1
ATOM 1668 O O . SER A 1 200 ? 13.164 -8.304 -21.646 1.00 42.41 200 SER A O 1
ATOM 1670 N N . HIS A 1 201 ? 11.381 -9.229 -20.668 1.00 37.66 201 HIS A N 1
ATOM 1671 C CA . HIS A 1 201 ? 10.644 -9.524 -21.888 1.00 37.66 201 HIS A CA 1
ATOM 1672 C C . HIS A 1 201 ? 9.267 -8.886 -21.726 1.00 37.66 201 HIS A C 1
ATOM 1674 O O . HIS A 1 201 ? 8.528 -9.215 -20.795 1.00 37.66 201 HIS A O 1
ATOM 1680 N N . ILE A 1 202 ? 8.934 -7.944 -22.608 1.00 43.53 202 ILE A N 1
ATOM 1681 C CA . ILE A 1 202 ? 7.598 -7.350 -22.673 1.00 43.53 202 ILE A CA 1
ATOM 1682 C C . ILE A 1 202 ? 6.631 -8.457 -23.104 1.00 43.53 202 ILE A C 1
ATOM 1684 O O . ILE A 1 202 ? 6.632 -8.867 -24.263 1.00 43.53 202 ILE A O 1
ATOM 1688 N N . VAL A 1 203 ? 5.791 -8.937 -22.186 1.00 41.12 203 VAL A N 1
ATOM 1689 C CA . VAL A 1 203 ? 4.686 -9.843 -22.523 1.00 41.12 203 VAL A CA 1
ATOM 1690 C C . VAL A 1 203 ? 3.418 -9.004 -22.613 1.00 41.12 203 VAL A C 1
ATOM 1692 O O . VAL A 1 203 ? 2.910 -8.501 -21.613 1.00 41.12 203 VAL A O 1
ATOM 1695 N N . THR A 1 204 ? 2.922 -8.798 -23.830 1.00 37.22 204 THR A N 1
ATOM 1696 C CA . THR A 1 204 ? 1.685 -8.047 -24.078 1.00 37.22 204 THR A CA 1
ATOM 1697 C C . THR A 1 204 ? 0.501 -9.014 -24.127 1.00 37.22 204 THR A C 1
ATOM 1699 O O . THR A 1 204 ? 0.416 -9.790 -25.070 1.00 37.22 204 THR A O 1
ATOM 1702 N N . SER A 1 205 ? -0.411 -8.960 -23.149 1.00 42.22 205 SER A N 1
ATOM 1703 C CA . SER A 1 205 ? -1.841 -9.291 -23.328 1.00 42.22 205 SER A CA 1
ATOM 1704 C C . SER A 1 205 ? -2.657 -8.992 -22.062 1.00 42.22 205 SER A C 1
ATOM 1706 O O . SER A 1 205 ? -2.333 -9.528 -21.002 1.00 42.22 205 SER A O 1
ATOM 1708 N N . LEU A 1 206 ? -3.716 -8.190 -22.197 1.00 38.06 206 LEU A N 1
ATOM 1709 C CA . LEU A 1 206 ? -5.131 -8.550 -22.001 1.00 38.06 206 LEU A CA 1
ATOM 1710 C C . LEU A 1 206 ? -5.984 -7.522 -22.759 1.00 38.06 206 LEU A C 1
ATOM 1712 O O . LEU A 1 206 ? -5.611 -6.327 -22.727 1.00 38.06 206 LEU A O 1
#

Solvent-accessible surface area (backbone atoms only — not comparable to full-atom values): 12593 Å² total; per-residue (Å²): 133,83,77,82,83,51,72,46,82,43,82,40,63,77,44,98,93,46,49,41,31,34,42,33,40,34,33,61,87,77,72,43,77,42,78,52,92,50,67,49,62,48,65,97,77,70,84,73,84,71,59,32,75,53,96,66,22,40,31,46,76,70,49,94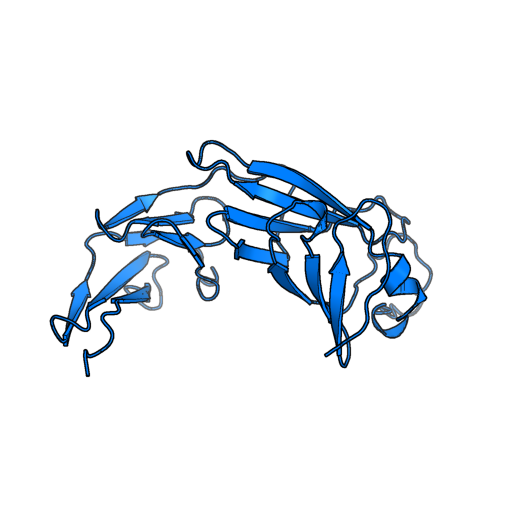,91,37,71,14,31,38,34,68,87,78,64,41,80,39,73,56,69,77,65,87,93,68,76,77,65,67,35,67,44,63,36,94,94,38,47,38,39,32,31,71,56,86,64,60,86,59,59,89,67,50,40,36,38,36,31,36,48,41,94,84,58,81,40,73,45,82,74,44,74,42,76,43,50,67,52,48,72,77,38,56,83,27,56,49,78,73,76,46,90,95,46,72,80,46,52,81,60,81,83,46,66,52,62,45,57,75,44,64,47,64,42,98,48,81,80,61,18,28,35,36,35,38,37,88,94,46,64,39,50,41,52,61,46,101,70,73,61,88,50,86,80,123

Mean predicted aligned error: 8.2 Å

Sequence (206 aa):
MDCPRYKVVCIRYIKRDEDRLQIQIYSSETGKWKISEQFFSAPYHTDFREGVYLHHAIHWVPSNGNPCYFKLDTEELKFLPSVVGVNGPIYFGESRGHLHLVSRKWADRGERHLQLNVYEMLNDYSGWFLKYRVELDELLNAYPQMIQTIKVIGRDQDPSIPQLYNYSVLDVVRGEEDDETFMAIFIPGKIIKYSMRKTSHIVTSL

Foldseek 3Di:
DDDDWDKDWDWDDPDLPFQKIWIWIATPVVRDIDTQPDIDGDPPPDDPPPWEDAPQKTAADADPPAFGIARNVVRDGHHADDDPPFDDFLDWYDEPRKTKTKGWDDDDQLDPWTKIWIWIADNVRPDIDTDFIDTCVVVCVVPVVQWDQPCPPPCSPPSRDDTHGAKGFPDFYDDPDLQPTWTFMGHVPDTWTWTRDPDTDGDDDD

InterPro domains:
  IPR055290 F-box protein At3g26010-like [PTHR35546] (4-197)
  IPR056592 F-box protein At3g26010-like, beta-propeller domain [PF24750] (6-63)

Radius of gyration: 20.06 Å; Cα contacts (8 Å, |Δi|>4): 384; chains: 1; bounding box: 46×49×48 Å

Organism: Lactuca sativa (NCBI:txid4236)

Secondary structure (DSSP, 8-state):
-PPP--EEEEEEESSTT-SEEEEEEEETTTTEEEEEEEEEE--TT---SS-EEETTEEE----TTS--EEETTTTEEE-PPP-TT--S-SEEEEETTEEEEEEEPPPPTT----EEEEEEE-TTSS-EEEEEEEE-HHHHHH-GGGEE----TT-TT-TTSPPEE--EEEEEE--SSGGG-EEEEEETTEEEEEE-SSS---B---

pLDDT: mean 83.92, std 14.41, range [37.22, 97.06]

Nearest PDB structures (foldseek):
  7mqa-assembly1_LH  TM=3.567E-01  e=1.032E-01  Homo sapiens
  8uws-assembly1_D  TM=2.674E-01  e=3.940E-01  Enterobacter hormaechei
  7k1r-assembly1_B-2  TM=2.951E-01  e=1.034E+00  Enterobacter sp. enrichment culture clone nf1B6